Protein 8QZD (pdb70)

Solvent-accessible surface area: 13067 Å² total; per-residue (Å²): 173,31,100,47,14,81,33,98,112,24,68,63,16,88,16,58,12,77,128,97,8,118,2,1,7,1,44,66,38,90,42,73,13,0,1,0,0,2,1,13,1,3,2,4,18,1,0,0,10,0,0,22,26,0,18,160,37,37,14,66,0,2,0,0,0,5,4,1,6,10,65,5,28,32,25,64,91,50,87,51,1,6,0,58,38,4,0,90,3,5,19,39,0,1,78,126,47,64,24,86,82,2,8,0,0,0,0,18,32,0,0,58,1,0,1,26,0,2,15,37,38,60,116,39,3,61,0,0,0,0,0,2,4,4,21,106,36,20,77,74,140,12,52,19,59,90,51,22,150,80,39,96,38,30,30,22,18,63,21,6,64,113,67,38,70,0,14,57,36,0,72,151,70,20,31,32,1,0,34,2,24,0,22,2,25,107,37,73,45,35,55,42,106,43,4,59,104,41,51,3,12,6,77,133,12,63,122,160,13,75,73,3,148,21,8,65,68,131,17,0,65,33,0,9,94,19,8,129,118,50,11,0,119,2,0,0,1,3,12,21,5,42,106,125,11,55,113,15,10,34,146,5,72,56,126,107,6,140,36,30,1,5,0,0,10,0,68,80,2,120,23,22,52,36,62,51,3,113,120,2,69,84,79,2,61,140,14,83,101,12,84,5,103,77,0,2,38,26,0,2,8,19,37,7,60,67,0,9,116,35,0,42,160,8,2,87,67,44,3,179

Sequence (320 aa):
LPTSCNPSDMSHGYVTVKPRVRRLHFVELGSGPAVCCLCHGFPESWYSWRYQIPALLAQQAGYRVLAMDMKGYGESSAPPEIEEYCMMEVLCKEMVTFLDKKLGLSSQQAVFIGHDWGGMMLVWYYMALFYPERVRAVASLNTPFIIPANPNMSPLESIKANPVFDYQLYFQEPGVAEAELEQNLSSRTFKSLFRASSDESSVLSMHKVCEAGGLFVNSSPEEPSLSRMVTEEEIQFYVQQFKKSGFRGPLNWYRNMMERNWKWACKSLGRKILIPALMVTAEKDFVLVPQMSQHMEDWIPHLKRGHIEDCGHWTQMDKPTEVNQILIKWLDSDAR

Radius of gyration: 18.21 Å; Cα contacts (8 Å, |Δi|>4): 676; chains: 1; bounding box: 44×43×49 Å

B-factor: mean 20.6, std 9.17, range [10.58, 75.22]

Foldseek 3Di:
DAQFDDVVPWAKDWDALDVQWIKIWTKAAAAAEEEEAEAPPDALRLQRRQRVLVRVLHYIYTRIPQECWFPTGNDQDLVCQALVNRLSSVVSVCVVVVHQAHAYEYEHLSLVSQVVCLLPPVRRHLEYEYELAADDFQDPVDALVRVLVVDLLSQVLVVLADQPQQQCVCLVDVLCNCQQPPAQLVQHQFGSRCAVVQRHTPSRGDPDHDHHPLDDPVRSVVRVVTCVPRTCSRSSSNSHCRRVNSVVSNVSPPAARARAYEYEHECAAPRSHPVVNVPNCVRHVNYHYHYDYSGYRSRCSRPVVRVNVVVSVCCVPRSD

GO terms:
  GO:0001558 regulation of cell growth (P, TAS)
  GO:0016791 phosphatase activity (F, IDA)
  GO:0052642 lysophosphatidic acid phosphatase activity (F, IDA)
  GO:0000287 magnesium ion binding (F, IDA)
  GO:0042577 lipid phosphatase activity (F, IDA)
  GO:0004301 epoxide hydrolase activity (F, IDA)
  GO:0016311 dephosphorylation (P, IDA)
  GO:0046839 phospholipid dephosphorylation (P, IDA)
  GO:0097176 epoxide metabolic process (P, IDA)
  GO:0033885 10-hydroxy-9-(phosphonooxy)octadecanoate phosphatase activity (F, EXP)
  GO:0004301 epoxide hydrolase activity (F, EXP)
  GO:0005782 peroxisomal matrix (C, TAS)
  GO:0005829 cytosol (C, TAS)
  GO:0005829 cytosol (C, IDA)
  GO:0015643 toxic substance binding (F, IDA)
  GO:0005777 peroxisome (C, IDA)
  GO:0042632 cholesterol homeostasis (P, IDA)
  GO:0010628 positive regulation of gene expression (P, IDA)
  GO:0042803 protein homodimerization activity (F, IDA)
  GO:0046272 stilbene catabolic process (P, IDA)

Structure (mmCIF, N/CA/C/O backbone):
data_8QZD
#
_entry.id   8QZD
#
_cell.length_a   45.924
_cell.length_b   80.312
_cell.length_c   89.084
_cell.angle_alpha   90.00
_cell.angle_beta   90.00
_cell.angle_gamma   90.00
#
_symmetry.space_group_name_H-M   'P 2 21 21'
#
loop_
_entity.id
_entity.type
_entity.pdbx_description
1 polymer 'Bifunctional epoxide hydrolase 2'
2 non-polymer 1,2-ETHANEDIOL
3 non-polymer 2-[5-bromanyl-3-[2,2,2-tris(fluoranyl)ethanoyl]indol-1-yl]-N-cycloheptyl-ethanamide
4 non-polymer 'BROMIDE ION'
5 water water
#
loop_
_atom_site.group_PDB
_atom_site.id
_atom_site.type_symbol
_atom_site.label_atom_id
_atom_site.label_alt_id
_atom_site.label_comp_id
_atom_site.label_asym_id
_atom_site.label_entity_id
_atom_site.label_seq_id
_atom_site.pdbx_PDB_ins_code
_atom_site.Cartn_x
_atom_site.Cartn_y
_atom_site.Cartn_z
_atom_site.occupancy
_atom_site.B_iso_or_equiv
_atom_site.auth_seq_id
_atom_site.auth_comp_id
_atom_site.auth_asym_id
_atom_site.auth_atom_id
_atom_site.pdbx_PDB_model_num
ATOM 1 N N . LEU A 1 31 ? -21.532 27.287 -2.201 1.00 33.91 228 LEU A N 1
ATOM 2 C CA . LEU A 1 31 ? -20.994 26.033 -2.792 1.00 32.93 228 LEU A CA 1
ATOM 3 C C . LEU A 1 31 ? -21.539 24.844 -2.004 1.00 27.47 228 LEU A C 1
ATOM 4 O O . LEU A 1 31 ? -21.586 24.883 -0.766 1.00 29.43 228 LEU A O 1
ATOM 9 N N . PRO A 1 32 ? -21.939 23.738 -2.670 1.00 24.04 229 PRO A N 1
ATOM 10 C CA . PRO A 1 32 ? -22.279 22.517 -1.957 1.00 21.73 229 PRO A CA 1
ATOM 11 C C . PRO A 1 32 ? -21.082 22.057 -1.119 1.00 19.62 229 PRO A C 1
ATOM 12 O O . PRO A 1 32 ? -19.904 22.345 -1.370 1.00 20.82 229 PRO A O 1
ATOM 16 N N . THR A 1 33 ? -21.415 21.213 -0.147 1.00 19.36 230 THR A N 1
ATOM 17 C CA . THR A 1 33 ? -20.428 20.499 0.641 1.00 18.81 230 THR A CA 1
ATOM 18 C C . THR A 1 33 ? -19.494 19.733 -0.298 1.00 17.96 230 THR A C 1
ATOM 19 O O . THR A 1 33 ? -19.983 19.135 -1.256 1.00 18.15 230 THR A O 1
ATOM 23 N N . SER A 1 34 ? -18.210 19.778 -0.010 1.00 17.21 231 SER A N 1
ATOM 24 C CA . SER A 1 34 ? -17.203 19.090 -0.795 1.00 17.14 231 SER A CA 1
ATOM 25 C C . SER A 1 34 ? -16.727 17.851 -0.014 1.00 16.59 231 SER A C 1
ATOM 26 O O . SER A 1 34 ? -17.375 17.393 0.935 1.00 18.21 231 SER A O 1
ATOM 29 N N . CYS A 1 35 ? -15.634 17.245 -0.472 1.00 16.82 232 CYS A N 1
ATOM 30 C CA . CYS A 1 35 ? -15.062 16.032 0.107 1.00 16.28 232 CYS A CA 1
ATOM 31 C C . CYS A 1 35 ? -13.619 16.280 0.532 1.00 15.87 232 CYS A C 1
ATOM 32 O O . CYS A 1 35 ? -12.846 16.873 -0.218 1.00 18.57 232 CYS A O 1
ATOM 35 N N . ASN A 1 36 ? -13.206 15.779 1.684 1.00 16.21 233 ASN A N 1
ATOM 36 C CA . ASN A 1 36 ? -11.825 15.748 2.107 1.00 17.02 233 ASN A CA 1
ATOM 37 C C . ASN A 1 36 ? -11.339 14.313 1.879 1.00 16.02 233 ASN A C 1
ATOM 38 O O . ASN A 1 36 ? -11.925 13.419 2.465 1.00 16.45 233 ASN A O 1
ATOM 43 N N . PRO A 1 37 ? -10.362 14.064 1.005 1.00 16.49 234 PRO A N 1
ATOM 44 C CA . PRO A 1 37 ? -9.945 12.703 0.682 1.00 15.86 234 PRO A CA 1
ATOM 45 C C . PRO A 1 37 ? -9.725 11.801 1.874 1.00 17.79 234 PRO A C 1
ATOM 46 O O . PRO A 1 37 ? -10.112 10.612 1.860 1.00 17.23 234 PRO A O 1
ATOM 50 N N . SER A 1 38 ? -9.079 12.326 2.917 1.00 18.61 235 SER A N 1
ATOM 51 C CA . SER A 1 38 ? -8.757 11.475 4.050 1.00 20.54 235 SER A CA 1
ATOM 52 C C . SER A 1 38 ? -9.965 11.179 4.918 1.00 19.48 235 SER A C 1
ATOM 53 O O . SER A 1 38 ? -9.857 10.290 5.795 1.00 23.22 235 SER A O 1
ATOM 56 N N . ASP A 1 39 ? -11.123 11.780 4.681 1.00 18.31 236 ASP A N 1
ATOM 57 C CA . ASP A 1 39 ? -12.331 11.517 5.418 1.00 19.10 236 ASP A CA 1
ATOM 58 C C . ASP A 1 39 ? -13.248 10.580 4.627 1.00 17.99 236 ASP A C 1
ATOM 59 O O . ASP A 1 39 ? -14.402 10.400 5.007 1.00 19.26 236 ASP A O 1
ATOM 64 N N . MET A 1 40 ? -12.762 10.052 3.501 1.00 15.79 237 MET A N 1
ATOM 65 C CA . MET A 1 40 ? -13.587 9.155 2.696 1.00 15.55 237 MET A CA 1
ATOM 66 C C . MET A 1 40 ? -13.282 7.684 2.989 1.00 14.06 237 MET A C 1
ATOM 67 O O . MET A 1 40 ? -12.152 7.344 3.353 1.00 14.44 237 MET A O 1
ATOM 72 N N . SER A 1 41 ? -14.237 6.814 2.647 1.00 13.44 238 SER A N 1
ATOM 73 C CA . SER A 1 41 ? -13.969 5.378 2.556 1.00 12.76 238 SER A CA 1
ATOM 74 C C . SER A 1 41 ? -13.373 5.101 1.192 1.00 13.85 238 SER A C 1
ATOM 75 O O . SER A 1 41 ? -14.021 5.471 0.192 1.00 14.59 238 SER A O 1
ATOM 78 N N . HIS A 1 42 ? -12.238 4.424 1.145 1.00 12.46 239 HIS A N 1
ATOM 79 C CA . HIS A 1 42 ? -11.520 4.113 -0.073 1.00 12.91 239 HIS A CA 1
ATOM 80 C C . HIS A 1 42 ? -11.606 2.636 -0.335 1.00 12.80 239 HIS A C 1
ATOM 81 O O .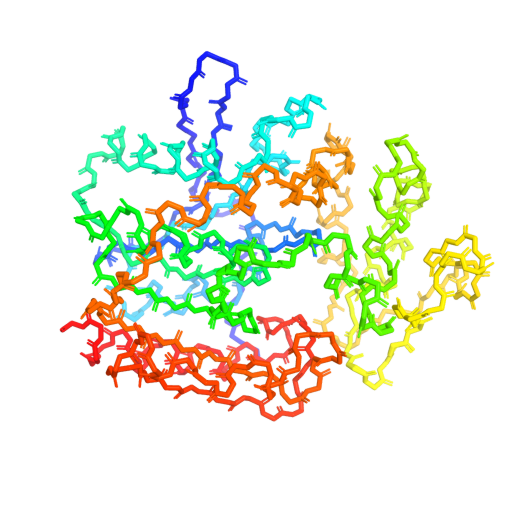 HIS A 1 42 ? -11.220 1.864 0.516 1.00 14.34 239 HIS A O 1
ATOM 88 N N . GLY A 1 43 ? -12.130 2.294 -1.507 1.00 12.29 240 GLY A N 1
ATOM 89 C CA . GLY A 1 43 ? -12.324 0.909 -1.895 1.00 11.67 240 GLY A CA 1
ATOM 90 C C . GLY A 1 43 ? -11.421 0.530 -3.059 1.00 11.88 240 GLY A C 1
ATOM 91 O O . GLY A 1 43 ? -11.027 1.355 -3.872 1.00 12.62 240 GLY A O 1
ATOM 92 N N . TYR A 1 44 ? -11.127 -0.775 -3.112 1.00 12.59 241 TYR A N 1
ATOM 93 C CA . TYR A 1 44 ? -10.217 -1.314 -4.107 1.00 12.29 241 TYR A CA 1
ATOM 94 C C . TYR A 1 44 ? -10.749 -2.668 -4.544 1.00 13.86 241 TYR A C 1
ATOM 95 O O . TYR A 1 44 ? -10.944 -3.541 -3.722 1.00 14.76 241 TYR A O 1
ATOM 104 N N . VAL A 1 45 ? -10.948 -2.845 -5.844 1.00 12.85 242 VAL A N 1
ATOM 105 C CA . VAL A 1 45 ? -11.380 -4.106 -6.424 1.00 12.52 242 VAL A CA 1
ATOM 106 C C . VAL A 1 45 ? -10.399 -4.501 -7.517 1.00 13.24 242 VAL A C 1
ATOM 107 O O . VAL A 1 45 ? -10.146 -3.726 -8.434 1.00 13.19 242 VAL A O 1
ATOM 111 N N . THR A 1 46 ? -9.865 -5.736 -7.418 1.00 13.93 243 THR A N 1
ATOM 112 C CA . THR A 1 46 ? -9.014 -6.260 -8.482 1.00 14.87 243 THR A CA 1
ATOM 113 C C . THR A 1 46 ? -9.874 -6.879 -9.553 1.00 16.73 243 THR A C 1
ATOM 114 O O . THR A 1 46 ? -10.554 -7.876 -9.255 1.00 20.18 243 THR A O 1
ATOM 118 N N . VAL A 1 47 ? -9.903 -6.317 -10.732 1.00 16.05 244 VAL A N 1
ATOM 119 C CA . VAL A 1 47 ? -10.769 -6.807 -11.804 1.00 18.26 244 VAL A CA 1
ATOM 120 C C . VAL A 1 47 ? -10.033 -7.838 -12.657 1.00 23.99 244 VAL A C 1
ATOM 121 O O . VAL A 1 47 ? -10.712 -8.575 -13.376 1.00 28.01 244 VAL A O 1
ATOM 125 N N . LYS A 1 48 ? -8.707 -7.814 -12.624 1.00 21.92 245 LYS A N 1
ATOM 126 C CA . LYS A 1 48 ? -7.867 -8.799 -13.295 1.00 26.30 245 LYS A CA 1
ATOM 127 C C . LYS A 1 48 ? -6.554 -8.806 -12.550 1.00 25.03 245 LYS A C 1
ATOM 128 O O . LYS A 1 48 ? -6.239 -7.851 -11.885 1.00 19.80 245 LYS A O 1
ATOM 134 N N . PRO A 1 49 ? -5.659 -9.796 -12.701 1.00 25.46 246 PRO A N 1
ATOM 135 C CA . PRO A 1 49 ? -4.361 -9.694 -12.027 1.00 25.46 246 PRO A CA 1
ATOM 136 C C . PRO A 1 49 ? -3.709 -8.393 -12.509 1.00 26.28 246 PRO A C 1
ATOM 137 O O . PRO A 1 49 ? -3.816 -8.042 -13.672 1.00 29.03 246 PRO A O 1
ATOM 141 N N . ARG A 1 50 ? -3.136 -7.612 -11.610 1.00 31.61 247 ARG A N 1
ATOM 142 C CA . ARG A 1 50 ? -2.489 -6.351 -11.997 1.00 30.39 247 ARG A CA 1
ATOM 143 C C . ARG A 1 50 ? -3.419 -5.234 -12.533 1.00 26.35 247 ARG A C 1
ATOM 144 O O . ARG A 1 50 ? -2.936 -4.196 -12.970 1.00 25.72 247 ARG A O 1
ATOM 146 N N . VAL A 1 51 ? -4.758 -5.365 -12.466 1.00 20.25 248 VAL A N 1
ATOM 147 C CA . VAL A 1 51 ? -5.637 -4.226 -12.704 1.00 19.03 248 VAL A CA 1
ATOM 148 C C . VAL A 1 51 ? -6.571 -4.131 -11.497 1.00 15.01 248 VAL A C 1
ATOM 149 O O . VAL A 1 51 ? -7.460 -4.941 -11.306 1.00 17.10 248 VAL A O 1
ATOM 153 N N A ARG A 1 52 ? -6.378 -3.070 -10.697 0.50 14.04 249 ARG A N 1
ATOM 154 N N B ARG A 1 52 ? -6.329 -3.124 -10.671 0.50 14.52 249 ARG A N 1
ATOM 155 C CA A ARG A 1 52 ? -7.152 -2.813 -9.485 0.50 14.38 249 ARG A CA 1
ATOM 156 C CA B ARG A 1 52 ? -7.302 -2.822 -9.650 0.50 15.03 249 ARG A CA 1
ATOM 157 C C A ARG A 1 52 ? -7.769 -1.414 -9.586 0.50 14.22 249 ARG A C 1
ATOM 158 C C B ARG A 1 52 ? -7.903 -1.457 -9.962 0.50 14.29 249 ARG A C 1
ATOM 159 O O A ARG A 1 52 ? -7.012 -0.456 -9.761 0.50 13.62 249 ARG A O 1
ATOM 160 O O B ARG A 1 52 ? -7.338 -0.590 -10.628 0.50 13.26 249 ARG A O 1
ATOM 175 N N . LEU A 1 53 ? -9.115 -1.329 -9.480 1.00 13.07 250 LEU A N 1
ATOM 176 C CA . LEU A 1 53 ? -9.835 -0.071 -9.523 1.00 12.80 250 LEU A CA 1
ATOM 177 C C . LEU A 1 53 ? -10.110 0.426 -8.115 1.00 13.55 250 LEU A C 1
ATOM 178 O O . LEU A 1 53 ? -10.576 -0.307 -7.245 1.00 13.66 250 LEU A O 1
ATOM 183 N N . HIS A 1 54 ? -9.773 1.687 -7.900 1.00 12.38 251 HIS A N 1
ATOM 184 C CA . HIS A 1 54 ? -10.020 2.434 -6.672 1.00 13.42 251 HIS A CA 1
ATOM 185 C C . HIS A 1 54 ? -11.253 3.315 -6.833 1.00 12.48 251 HIS A C 1
ATOM 186 O O . HIS A 1 54 ? -11.538 3.825 -7.928 1.00 13.02 251 HIS A O 1
ATOM 193 N N . PHE A 1 55 ? -11.991 3.460 -5.749 1.00 11.76 252 PHE A N 1
ATOM 194 C CA . PHE A 1 55 ? -13.153 4.340 -5.690 1.00 12.24 252 PHE A CA 1
ATOM 195 C C . PHE A 1 55 ? -13.326 4.853 -4.276 1.00 12.33 252 PHE A C 1
ATOM 196 O O . PHE A 1 55 ? -12.716 4.303 -3.350 1.00 12.79 252 PHE A O 1
ATOM 204 N N . VAL A 1 56 ? -14.065 5.953 -4.116 1.00 12.20 253 VAL A N 1
ATOM 205 C CA . VAL A 1 56 ? -14.564 6.311 -2.827 1.00 13.08 253 VAL A CA 1
ATOM 206 C C . VAL A 1 56 ? -16.029 6.030 -2.761 1.00 11.70 253 VAL A C 1
ATOM 207 O O . VAL A 1 56 ? -16.738 6.036 -3.768 1.00 13.05 253 VAL A O 1
ATOM 211 N N . GLU A 1 57 ? -16.522 5.774 -1.546 1.00 12.19 254 GLU A N 1
ATOM 212 C CA . GLU A 1 57 ? -17.873 5.319 -1.317 1.00 12.27 254 GLU A CA 1
ATOM 213 C C . GLU A 1 57 ? -18.523 6.111 -0.182 1.00 12.76 254 GLU A C 1
ATOM 214 O O . GLU A 1 57 ? -17.957 6.134 0.919 1.00 13.42 254 GLU A O 1
ATOM 220 N N . LEU A 1 58 ? -19.676 6.683 -0.430 1.00 12.09 255 LEU A N 1
ATOM 221 C CA . LEU A 1 58 ? -20.396 7.416 0.609 1.00 11.40 255 LEU A CA 1
ATOM 222 C C . LEU A 1 58 ? -21.873 7.235 0.443 1.00 11.58 255 LEU A C 1
ATOM 223 O O . LEU A 1 58 ? -22.432 7.314 -0.642 1.00 12.56 255 LEU A O 1
ATOM 228 N N . GLY A 1 59 ? -22.588 6.998 1.548 1.00 12.11 256 GLY A N 1
ATOM 229 C CA . GLY A 1 59 ? -24.018 6.952 1.551 1.00 12.66 256 GLY A CA 1
ATOM 230 C C . GLY A 1 59 ? -24.567 5.536 1.557 1.00 14.17 256 GLY A C 1
ATOM 231 O O . GLY A 1 59 ? -23.879 4.543 1.345 1.00 13.60 256 GLY A O 1
ATOM 232 N N . SER A 1 60 ? -25.869 5.464 1.826 1.00 14.75 257 SER A N 1
ATOM 233 C CA . SER A 1 60 ? -26.687 4.257 1.689 1.00 13.95 257 SER A CA 1
ATOM 234 C C . SER A 1 60 ? -27.820 4.477 0.706 1.00 14.42 257 SER A C 1
ATOM 235 O O . SER A 1 60 ? -28.239 5.608 0.495 1.00 15.88 257 SER A O 1
ATOM 238 N N . GLY A 1 61 ? -28.328 3.410 0.114 1.00 15.08 258 GLY A N 1
ATOM 239 C CA . GLY A 1 61 ? -29.378 3.522 -0.870 1.00 15.12 258 GLY A CA 1
ATOM 240 C C . GLY A 1 61 ? -28.972 2.855 -2.177 1.00 14.81 258 GLY A C 1
ATOM 241 O O . GLY A 1 61 ? -28.001 2.119 -2.224 1.00 17.06 258 GLY A O 1
ATOM 242 N N . PRO A 1 62 ? -29.768 3.079 -3.213 1.00 16.71 259 PRO A N 1
ATOM 243 C CA . PRO A 1 62 ? -29.449 2.523 -4.520 1.00 16.50 259 PRO A CA 1
ATOM 244 C C . PRO A 1 62 ? -28.048 2.959 -4.934 1.00 15.45 259 PRO A C 1
ATOM 245 O O . PRO A 1 62 ? -27.644 4.120 -4.724 1.00 14.29 259 PRO A O 1
ATOM 249 N N . ALA A 1 63 ? -27.312 2.062 -5.567 1.00 14.42 260 ALA A N 1
ATOM 250 C CA . ALA A 1 63 ? -25.942 2.318 -5.989 1.00 13.39 260 ALA A CA 1
ATOM 251 C C . ALA A 1 63 ? -25.891 3.226 -7.204 1.00 12.48 260 ALA A C 1
ATOM 252 O O . ALA A 1 63 ? -26.607 3.028 -8.185 1.00 12.91 260 ALA A O 1
ATOM 254 N N . VAL A 1 64 ? -25.054 4.246 -7.122 1.00 12.29 261 VAL A N 1
ATOM 255 C CA . VAL A 1 64 ? -24.808 5.214 -8.179 1.00 12.78 261 VAL A CA 1
ATOM 256 C C . VAL A 1 64 ? -23.298 5.285 -8.391 1.00 13.47 261 VAL A C 1
ATOM 257 O O . VAL A 1 64 ? -22.545 5.622 -7.469 1.00 14.12 261 VAL A O 1
ATOM 261 N N A CYS A 1 65 ? -22.824 4.968 -9.584 0.75 11.95 262 CYS A N 1
ATOM 262 N N B CYS A 1 65 ? -22.865 4.903 -9.595 0.25 14.26 262 CYS A N 1
ATOM 263 C CA A CYS A 1 65 ? -21.414 4.912 -9.941 0.75 11.19 262 CYS A CA 1
ATOM 264 C CA B CYS A 1 65 ? -21.472 4.924 -10.010 0.25 14.67 262 CYS A CA 1
ATOM 265 C C A CYS A 1 65 ? -21.058 6.099 -10.829 0.75 12.12 262 CYS A C 1
ATOM 266 C C B CYS A 1 65 ? -21.179 6.209 -10.774 0.25 13.54 262 CYS A C 1
ATOM 267 O O A CYS A 1 65 ? -21.638 6.232 -11.924 0.75 13.07 262 CYS A O 1
ATOM 268 O O B CYS A 1 65 ? -21.872 6.518 -11.741 0.25 12.99 262 CYS A O 1
ATOM 273 N N . LEU A 1 66 ? -20.159 6.945 -10.336 1.00 12.43 263 LEU A N 1
ATOM 274 C CA . LEU A 1 66 ? -19.760 8.178 -11.014 1.00 12.11 263 LEU A CA 1
ATOM 275 C C . LEU A 1 66 ? -18.438 7.940 -11.736 1.00 11.56 263 LEU A C 1
ATOM 276 O O . LEU A 1 66 ? -17.478 7.472 -11.101 1.00 12.27 263 LEU A O 1
ATOM 281 N N . CYS A 1 67 ? -18.389 8.330 -13.002 1.00 11.05 264 CYS A N 1
ATOM 282 C CA . CYS A 1 67 ? -17.255 8.039 -13.873 1.00 11.42 264 CYS A CA 1
ATOM 283 C C . CYS A 1 67 ? -16.733 9.330 -14.516 1.00 11.19 264 CYS A C 1
ATOM 284 O O . CYS A 1 67 ? -17.410 9.911 -15.366 1.00 12.00 264 CYS A O 1
ATOM 287 N N . HIS A 1 68 ? -15.550 9.764 -14.089 1.00 12.02 265 HIS A N 1
ATOM 288 C CA . HIS A 1 68 ? -14.957 11.032 -14.506 1.00 10.98 265 HIS A CA 1
ATOM 289 C C . HIS A 1 68 ? -14.380 10.956 -15.913 1.00 11.97 265 HIS A C 1
ATOM 290 O O . HIS A 1 68 ? -14.248 9.898 -16.478 1.00 12.99 265 HIS A O 1
ATOM 297 N N . GLY A 1 69 ? -13.952 12.134 -16.348 1.00 13.10 266 GLY A N 1
ATOM 298 C CA . GLY A 1 69 ? -13.360 12.318 -17.663 1.00 14.22 266 GLY A CA 1
ATOM 299 C C . GLY A 1 69 ? -11.844 12.509 -17.657 1.00 12.50 266 GLY A C 1
ATOM 300 O O . GLY A 1 69 ? -11.139 12.257 -16.668 1.00 12.18 266 GLY A O 1
ATOM 301 N N . PHE A 1 70 ? -11.344 13.058 -18.774 1.00 12.25 267 PHE A N 1
ATOM 302 C CA . PHE A 1 70 ? -9.935 13.288 -18.951 1.00 12.66 267 PHE A CA 1
ATOM 303 C C . PHE A 1 70 ? -9.618 14.758 -18.696 1.00 11.60 267 PHE A C 1
ATOM 304 O O . PHE A 1 70 ? -10.292 15.616 -19.267 1.00 13.41 267 PHE A O 1
ATOM 312 N N . PRO A 1 71 ? -8.555 15.132 -17.963 1.00 12.99 268 PRO A N 1
ATOM 313 C CA . PRO A 1 71 ? -7.704 14.277 -17.140 1.00 12.51 268 PRO A CA 1
ATOM 314 C C . PRO A 1 71 ? -8.085 14.554 -15.697 1.00 13.50 268 PRO A C 1
ATOM 315 O O . PRO A 1 71 ? -7.585 15.503 -15.085 1.00 14.11 268 PRO A O 1
ATOM 319 N N . GLU A 1 72 ? -8.946 13.700 -15.139 1.00 12.84 269 GLU A N 1
ATOM 320 C CA . GLU A 1 72 ? -9.635 14.048 -13.897 1.00 12.69 269 GLU A CA 1
ATOM 321 C C . GLU A 1 72 ? -9.379 12.996 -12.835 1.00 12.74 269 GLU A C 1
ATOM 322 O O . GLU A 1 72 ? -8.280 12.474 -12.761 1.00 13.34 269 GLU A O 1
ATOM 328 N N . SER A 1 73 ? -10.359 12.773 -11.952 1.00 12.32 270 SER A N 1
ATOM 329 C CA . SER A 1 73 ? -10.183 12.074 -10.680 1.00 12.23 270 SER A CA 1
ATOM 330 C C . SER A 1 73 ? -11.568 11.795 -10.141 1.00 12.18 270 SER A C 1
ATOM 331 O O . SER A 1 73 ? -12.525 12.524 -10.460 1.00 12.16 270 SER A O 1
ATOM 334 N N . TRP A 1 74 ? -11.680 10.833 -9.218 1.00 11.37 271 TRP A N 1
ATOM 335 C CA . TRP A 1 74 ? -12.890 10.755 -8.404 1.00 12.30 271 TRP A CA 1
ATOM 336 C C . TRP A 1 74 ? -13.255 12.124 -7.846 1.00 11.51 271 TRP A C 1
ATOM 337 O O . TRP A 1 74 ? -14.422 12.449 -7.652 1.00 12.10 271 TRP A O 1
ATOM 348 N N . TYR A 1 75 ? -12.209 12.874 -7.513 1.00 11.91 272 TYR A N 1
ATOM 349 C CA . TYR A 1 75 ? -12.367 14.142 -6.821 1.00 11.79 272 TYR A CA 1
ATOM 350 C C . TYR A 1 75 ? -13.064 15.188 -7.662 1.00 12.52 272 TYR A C 1
ATOM 351 O O . TYR A 1 75 ? -13.550 16.183 -7.142 1.00 12.21 272 TYR A O 1
ATOM 360 N N . SER A 1 76 ? -13.145 14.977 -8.980 1.00 12.25 273 SER A N 1
ATOM 361 C CA . SER A 1 76 ? -13.945 15.865 -9.793 1.00 12.16 273 SER A CA 1
ATOM 362 C C . SER A 1 76 ? -15.425 15.853 -9.402 1.00 13.22 273 SER A C 1
ATOM 363 O O . SER A 1 76 ? -16.151 16.781 -9.795 1.00 12.84 273 SER A O 1
ATOM 366 N N . TRP A 1 77 ? -15.890 14.787 -8.723 1.00 11.15 274 TRP A N 1
ATOM 367 C CA . TRP A 1 77 ? -17.245 14.659 -8.232 1.00 11.68 274 TRP A CA 1
ATOM 368 C C . TRP A 1 77 ? -17.390 15.133 -6.814 1.00 11.25 274 TRP A C 1
ATOM 369 O O . TRP A 1 77 ? -18.435 14.889 -6.222 1.00 12.18 274 TRP A O 1
ATOM 380 N N . ARG A 1 78 ? -16.419 15.848 -6.276 1.00 12.04 275 ARG A N 1
ATOM 381 C CA . ARG A 1 78 ? -16.420 16.262 -4.867 1.00 12.39 275 ARG A CA 1
ATOM 382 C C . ARG A 1 78 ? -17.670 16.994 -4.432 1.00 12.72 275 ARG A C 1
ATOM 383 O O . ARG A 1 78 ? -18.062 16.851 -3.244 1.00 13.11 275 ARG A O 1
ATOM 391 N N . TYR A 1 79 ? -18.300 17.785 -5.312 1.00 12.61 276 TYR A N 1
ATOM 392 C CA . TYR A 1 79 ? -19.528 18.484 -4.941 1.00 12.70 276 TYR A CA 1
ATOM 393 C C . TYR A 1 79 ? -20.778 17.655 -5.121 1.00 13.54 276 TYR A C 1
ATOM 394 O O . TYR A 1 79 ? -21.853 18.000 -4.602 1.00 14.50 276 TYR A O 1
ATOM 403 N N . GLN A 1 80 ? -20.706 16.539 -5.860 1.00 13.18 277 GLN A N 1
ATOM 404 C CA . GLN A 1 80 ? -21.865 15.700 -6.050 1.00 12.82 277 GLN A CA 1
ATOM 405 C C . GLN A 1 80 ? -21.922 14.556 -5.045 1.00 12.12 277 GLN A C 1
ATOM 406 O O . GLN A 1 80 ? -23.029 14.151 -4.675 1.00 13.72 277 GLN A O 1
ATOM 412 N N . ILE A 1 81 ? -20.796 14.109 -4.517 1.00 12.81 278 ILE A N 1
ATOM 413 C CA . ILE A 1 81 ? -20.772 12.922 -3.683 1.00 12.92 278 ILE A CA 1
ATOM 414 C C . ILE A 1 81 ? -21.609 13.175 -2.429 1.00 13.35 278 ILE A C 1
ATOM 415 O O . ILE A 1 81 ? -22.492 12.364 -2.096 1.00 13.37 278 ILE A O 1
ATOM 420 N N . PRO A 1 82 ? -21.367 14.273 -1.664 1.00 13.51 279 PRO A N 1
ATOM 421 C CA . PRO A 1 82 ? -22.172 14.465 -0.446 1.00 13.70 279 PRO A CA 1
ATOM 422 C C . PRO A 1 82 ? -23.626 14.663 -0.745 1.00 13.11 279 PRO A C 1
ATOM 423 O O . PRO A 1 82 ? -24.497 14.201 -0.042 1.00 14.60 279 PRO A O 1
ATOM 427 N N . ALA A 1 83 ? -23.930 15.443 -1.788 1.00 13.69 280 ALA A N 1
ATOM 428 C CA . ALA A 1 83 ? -25.290 15.767 -2.143 1.00 13.96 280 ALA A CA 1
ATOM 429 C C . ALA A 1 83 ? -26.079 14.517 -2.508 1.00 13.79 280 ALA A C 1
ATOM 430 O O . ALA A 1 83 ? -27.225 14.361 -2.117 1.00 14.58 280 ALA A O 1
ATOM 432 N N A LEU A 1 84 ? -25.498 13.640 -3.319 0.50 13.50 281 LEU A N 1
ATOM 433 N N B LEU A 1 84 ? -25.495 13.655 -3.341 0.50 14.17 281 LEU A N 1
ATOM 434 C CA A LEU A 1 84 ? -26.179 12.410 -3.689 0.50 13.25 281 LEU A CA 1
ATOM 435 C CA B LEU A 1 84 ? -26.176 12.435 -3.748 0.50 14.36 281 LEU A CA 1
ATOM 436 C C A LEU A 1 84 ? -26.354 11.488 -2.493 0.50 12.70 281 LEU A C 1
ATOM 437 C C B LEU A 1 84 ? -26.326 11.468 -2.566 0.50 13.11 281 LEU A C 1
ATOM 438 O O A LEU A 1 84 ? -27.422 10.898 -2.338 0.50 13.35 281 LEU A O 1
ATOM 439 O O B LEU A 1 84 ? -27.402 10.862 -2.466 0.50 13.81 281 LEU A O 1
ATOM 448 N N . ALA A 1 85 ? -25.331 11.391 -1.661 1.00 12.98 282 ALA A N 1
ATOM 449 C CA . ALA A 1 85 ? -25.465 10.578 -0.453 1.00 13.37 282 ALA A CA 1
ATOM 450 C C . ALA A 1 85 ? -26.615 11.108 0.399 1.00 14.38 282 ALA A C 1
ATOM 451 O O . ALA A 1 85 ? -27.465 10.364 0.881 1.00 15.30 282 ALA A O 1
ATOM 453 N N A GLN A 1 86 ? -26.646 12.435 0.574 0.50 14.33 283 GLN A N 1
ATOM 454 N N B GLN A 1 86 ? -26.681 12.434 0.558 0.50 14.16 283 GLN A N 1
ATOM 455 C CA A GLN A 1 86 ? -27.691 13.029 1.404 0.50 15.54 283 GLN A CA 1
ATOM 456 C CA B GLN A 1 86 ? -27.716 12.996 1.426 0.50 14.98 283 GLN A CA 1
ATOM 457 C C A GLN A 1 86 ? -29.068 12.753 0.829 0.50 15.47 283 GLN A C 1
ATOM 458 C C B GLN A 1 86 ? -29.096 12.830 0.815 0.50 15.23 283 GLN A C 1
ATOM 459 O O A GLN A 1 86 ? -30.039 12.602 1.595 0.50 17.09 283 GLN A O 1
ATOM 460 O O B GLN A 1 86 ? -30.111 12.825 1.525 0.50 15.80 283 GLN A O 1
ATOM 471 N N . ALA A 1 87 ? -29.190 12.730 -0.495 1.00 14.05 284 ALA A N 1
ATOM 472 C CA . ALA A 1 87 ? -30.454 12.527 -1.174 1.00 15.09 284 ALA A CA 1
ATOM 473 C C . ALA A 1 87 ? -30.902 11.073 -1.100 1.00 15.03 284 ALA A C 1
ATOM 474 O O . ALA A 1 87 ? -31.956 10.762 -1.624 1.00 17.03 284 ALA A O 1
ATOM 476 N N . GLY A 1 88 ? -30.091 10.175 -0.535 1.00 15.19 285 GLY A N 1
ATOM 477 C CA . GLY A 1 88 ? -30.492 8.808 -0.299 1.00 15.64 285 GLY A CA 1
ATOM 478 C C . GLY A 1 88 ? -29.878 7.777 -1.257 1.00 14.58 285 GLY A C 1
ATOM 479 O O . GLY A 1 88 ? -30.477 6.755 -1.477 1.00 15.90 285 GLY A O 1
ATOM 480 N N . TYR A 1 89 ? -28.649 8.053 -1.748 1.00 13.82 286 TYR A N 1
ATOM 481 C CA . TYR A 1 89 ? -27.943 7.135 -2.644 1.00 13.49 286 TYR A CA 1
ATOM 482 C C . TYR A 1 89 ? -26.635 6.712 -2.041 1.00 12.66 286 TYR A C 1
ATOM 483 O O . TYR A 1 89 ? -26.006 7.374 -1.267 1.00 13.21 286 TYR A O 1
ATOM 492 N N . ARG A 1 90 ? -26.241 5.480 -2.440 1.00 12.62 287 ARG A N 1
ATOM 493 C CA . ARG A 1 90 ? -24.924 4.946 -2.181 1.00 12.27 287 ARG A CA 1
ATOM 494 C C . ARG A 1 90 ? -24.020 5.291 -3.357 1.00 12.54 287 ARG A C 1
ATOM 495 O O . ARG A 1 90 ? -24.215 4.768 -4.430 1.00 13.32 287 ARG A O 1
ATOM 503 N N . VAL A 1 91 ? -23.123 6.237 -3.148 1.00 12.44 288 VAL A N 1
ATOM 504 C CA . VAL A 1 91 ? -22.316 6.767 -4.220 1.00 13.57 288 VAL A CA 1
ATOM 505 C C . VAL A 1 91 ? -20.976 6.084 -4.279 1.00 12.63 288 VAL A C 1
ATOM 506 O O . VAL A 1 91 ? -20.264 5.999 -3.275 1.00 13.28 288 VAL A O 1
ATOM 510 N N . LEU A 1 92 ? -20.601 5.607 -5.463 1.00 12.40 289 LEU A N 1
ATOM 511 C CA . LEU A 1 92 ? -19.294 5.032 -5.734 1.00 12.15 289 LEU A CA 1
ATOM 512 C C . LEU A 1 92 ? -18.612 5.882 -6.787 1.00 13.86 289 LEU A C 1
ATOM 513 O O . LEU A 1 92 ? -19.038 5.863 -7.947 1.00 14.87 289 LEU A O 1
ATOM 518 N N . ALA A 1 93 ? -17.655 6.689 -6.369 1.00 11.99 290 ALA A N 1
ATOM 519 C CA . ALA A 1 93 ? -16.970 7.575 -7.280 1.00 12.53 290 ALA A CA 1
ATOM 520 C C . ALA A 1 93 ? -15.622 6.994 -7.665 1.00 11.47 290 ALA A C 1
ATOM 521 O O . ALA A 1 93 ? -14.712 6.860 -6.830 1.00 11.73 290 ALA A O 1
ATOM 523 N N . MET A 1 94 ? -15.476 6.620 -8.922 1.00 12.02 291 MET A N 1
ATOM 524 C CA . MET A 1 94 ? -14.309 5.888 -9.369 1.00 11.99 291 MET A CA 1
ATOM 525 C C . MET A 1 94 ? -13.091 6.790 -9.590 1.00 11.65 291 MET A C 1
ATOM 526 O O . MET A 1 94 ? -13.219 7.949 -9.985 1.00 12.83 291 MET A O 1
ATOM 531 N N . ASP A 1 95 ? -11.874 6.245 -9.400 1.00 11.06 292 ASP A N 1
ATOM 532 C CA . ASP A 1 95 ? -10.722 6.595 -10.245 1.00 11.58 292 ASP A CA 1
ATOM 533 C C . ASP A 1 95 ? -10.766 5.688 -11.442 1.00 12.03 292 ASP 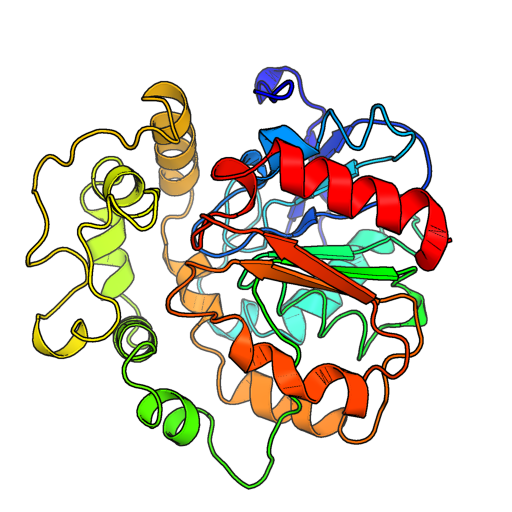A C 1
ATOM 534 O O . ASP A 1 95 ? -10.707 4.480 -11.289 1.00 12.11 292 ASP A O 1
ATOM 539 N N . MET A 1 96 ? -10.987 6.239 -12.614 1.00 12.52 293 MET A N 1
ATOM 540 C CA . MET A 1 96 ? -11.065 5.387 -13.775 1.00 12.27 293 MET A CA 1
ATOM 541 C C . MET A 1 96 ? -9.682 4.791 -14.064 1.00 12.33 293 MET A C 1
ATOM 542 O O . MET A 1 96 ? -8.653 5.251 -13.567 1.00 12.08 293 MET A O 1
ATOM 547 N N . LYS A 1 97 ? -9.662 3.697 -14.817 1.00 13.07 294 LYS A N 1
ATOM 548 C CA . LYS A 1 97 ? -8.408 3.068 -15.153 1.00 12.93 294 LYS A CA 1
ATOM 549 C C . LYS A 1 97 ? -7.468 4.088 -15.767 1.00 13.09 294 LYS A C 1
ATOM 550 O O . LYS A 1 97 ? -7.825 4.839 -16.641 1.00 13.36 294 LYS A O 1
ATOM 556 N N . GLY A 1 98 ? -6.224 4.061 -15.277 1.00 12.72 295 GLY A N 1
ATOM 557 C CA . GLY A 1 98 ? -5.212 5.023 -15.698 1.00 12.96 295 GLY A CA 1
ATOM 558 C C . GLY A 1 98 ? -4.973 6.129 -14.698 1.00 13.07 295 GLY A C 1
ATOM 559 O O . GLY A 1 98 ? -4.025 6.893 -14.882 1.00 14.41 295 GLY A O 1
ATOM 560 N N . TYR A 1 99 ? -5.860 6.281 -13.698 1.00 12.39 296 TYR A N 1
ATOM 561 C CA . TYR A 1 99 ? -5.885 7.470 -12.873 1.00 12.13 296 TYR A CA 1
ATOM 562 C C . TYR A 1 99 ? -5.730 7.165 -11.392 1.00 13.14 296 TYR A C 1
ATOM 563 O O . TYR A 1 99 ? -6.278 6.193 -10.883 1.00 12.58 296 TYR A O 1
ATOM 572 N N . GLY A 1 100 ? -5.096 8.106 -10.702 1.00 13.09 297 GLY A N 1
ATOM 573 C CA . GLY A 1 100 ? -5.127 8.105 -9.262 1.00 13.54 297 GLY A CA 1
ATOM 574 C C . GLY A 1 100 ? -4.586 6.820 -8.656 1.00 14.36 297 GLY A C 1
ATOM 575 O O . GLY A 1 100 ? -3.460 6.425 -8.969 1.00 14.73 297 GLY A O 1
ATOM 576 N N . GLU A 1 101 ? -5.362 6.212 -7.767 1.00 13.23 298 GLU A N 1
ATOM 577 C CA . GLU A 1 101 ? -4.938 4.975 -7.132 1.00 14.24 298 GLU A CA 1
ATOM 578 C C . GLU A 1 101 ? -5.387 3.758 -7.917 1.00 14.59 298 GLU A C 1
ATOM 579 O O . GLU A 1 101 ? -5.137 2.618 -7.491 1.00 16.04 298 GLU A O 1
ATOM 585 N N . SER A 1 102 ? -6.035 3.904 -9.085 1.00 12.72 299 SER A N 1
ATOM 586 C CA . SER A 1 102 ? -6.343 2.781 -9.949 1.00 12.35 299 SER A CA 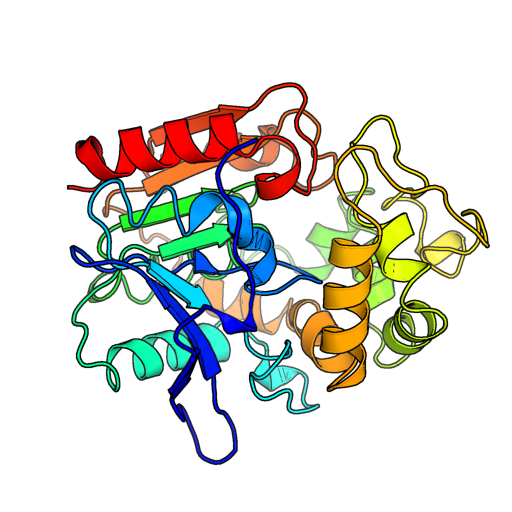1
ATOM 587 C C . SER A 1 102 ? -5.097 2.395 -10.741 1.00 14.07 299 SER A C 1
ATOM 588 O O . SER A 1 102 ? -4.217 3.237 -10.975 1.00 14.91 299 SER A O 1
ATOM 591 N N . SER A 1 103 ? -5.038 1.157 -11.216 1.00 14.12 300 SER A N 1
ATOM 592 C CA . SER A 1 103 ? -3.903 0.720 -12.007 1.00 13.63 300 SER A CA 1
ATOM 593 C C . SER A 1 103 ? -3.842 1.528 -13.295 1.00 13.80 300 SER A C 1
ATOM 594 O O . SER A 1 103 ? -4.878 1.893 -13.897 1.00 14.96 300 SER A O 1
ATOM 597 N N . ALA A 1 104 ? -2.629 1.662 -13.822 1.00 14.32 301 ALA A N 1
ATOM 598 C CA . ALA A 1 104 ? -2.324 2.413 -15.028 1.00 15.22 301 ALA A CA 1
ATOM 599 C C . ALA A 1 104 ? -1.314 1.661 -15.890 1.00 14.74 301 ALA A C 1
ATOM 600 O O . ALA A 1 104 ? -0.139 2.062 -16.012 1.00 15.91 301 ALA A O 1
ATOM 602 N N . PRO A 1 105 ? -1.709 0.536 -16.456 1.00 14.78 302 PRO A N 1
ATOM 603 C CA . PRO A 1 105 ? -0.799 -0.220 -17.332 1.00 15.90 302 PRO A CA 1
ATOM 604 C C . PRO A 1 105 ? -0.477 0.665 -18.538 1.00 16.14 302 PRO A C 1
ATOM 605 O O . PRO A 1 105 ? -1.235 1.549 -18.916 1.00 16.36 302 PRO A O 1
ATOM 609 N N . PRO A 1 106 ? 0.688 0.467 -19.185 1.00 15.99 303 PRO A N 1
ATOM 610 C CA . PRO A 1 106 ? 1.115 1.297 -20.302 1.00 16.33 303 PRO A CA 1
ATOM 611 C C . PRO A 1 106 ? 0.468 0.985 -21.638 1.00 14.07 303 PRO A C 1
ATOM 612 O O . PRO A 1 106 ? 0.459 1.855 -22.497 1.00 15.83 303 PRO A O 1
ATOM 616 N N . GLU A 1 107 ? -0.038 -0.216 -21.827 1.00 14.81 304 GLU A N 1
ATOM 617 C CA . GLU A 1 107 ? -0.479 -0.645 -23.148 1.00 14.72 304 GLU A CA 1
ATOM 618 C C . GLU A 1 107 ? -1.715 0.099 -23.612 1.00 15.93 304 GLU A C 1
ATOM 619 O O . GLU A 1 107 ? -2.673 0.214 -22.847 1.00 15.17 304 GLU A O 1
ATOM 625 N N . ILE A 1 108 ? -1.749 0.572 -24.845 1.00 15.67 305 ILE A N 1
ATOM 626 C CA . ILE A 1 108 ? -2.894 1.298 -25.347 1.00 14.92 305 ILE A CA 1
ATOM 627 C C . ILE A 1 108 ? -4.185 0.496 -25.272 1.00 14.92 305 ILE A C 1
ATOM 628 O O . ILE A 1 108 ? -5.218 1.058 -24.881 1.00 15.02 305 ILE A O 1
ATOM 633 N N . GLU A 1 109 ? -4.129 -0.775 -25.605 1.00 15.69 306 GLU A N 1
ATOM 634 C CA . GLU A 1 109 ? -5.350 -1.544 -25.770 1.00 15.04 306 GLU A CA 1
ATOM 635 C C . GLU A 1 109 ? -6.007 -1.868 -24.425 1.00 15.74 306 GLU A C 1
ATOM 636 O O . GLU A 1 109 ? -7.147 -2.309 -24.394 1.00 16.55 306 GLU A O 1
ATOM 642 N N . GLU A 1 110 ? -5.303 -1.629 -23.325 1.00 14.27 307 GLU A N 1
ATOM 643 C CA . GLU A 1 110 ? -5.931 -1.718 -22.012 1.00 13.91 307 GLU A CA 1
ATOM 644 C C . GLU A 1 110 ? -7.014 -0.649 -21.805 1.00 14.40 307 GLU A C 1
ATOM 645 O O . GLU A 1 110 ? -7.744 -0.724 -20.814 1.00 14.78 307 GLU A O 1
ATOM 651 N N . TYR A 1 111 ? -7.067 0.354 -22.662 1.00 13.32 308 TYR A N 1
ATOM 652 C CA . TYR A 1 111 ? -7.945 1.499 -22.492 1.00 12.94 308 TYR A CA 1
ATOM 653 C C . TYR A 1 111 ? -8.982 1.600 -23.612 1.00 13.42 308 TYR A C 1
ATOM 654 O O . TYR A 1 111 ? -9.579 2.667 -23.760 1.00 14.93 308 TYR A O 1
ATOM 663 N N . CYS A 1 112 ? -9.206 0.525 -24.367 1.00 13.90 309 CYS A N 1
ATOM 664 C CA . CYS A 1 112 ? -10.318 0.533 -25.291 1.00 14.30 309 CYS A CA 1
ATOM 665 C C . CYS A 1 112 ? -11.620 0.345 -24.525 1.00 14.16 309 CYS A C 1
ATOM 666 O O . CYS A 1 112 ? -11.631 -0.218 -23.433 1.00 14.04 309 CYS A O 1
ATOM 669 N N A MET A 1 113 ? -12.756 0.795 -25.100 0.50 14.70 310 MET A N 1
ATOM 670 N N B MET A 1 113 ? -12.727 0.804 -25.139 0.50 13.88 310 MET A N 1
ATOM 671 C CA A MET A 1 113 ? -14.018 0.741 -24.367 0.50 14.71 310 MET A CA 1
ATOM 672 C CA B MET A 1 113 ? -14.006 0.826 -24.452 0.50 13.48 310 MET A CA 1
ATOM 673 C C A MET A 1 113 ? -14.432 -0.682 -24.051 0.50 14.57 310 MET A C 1
ATOM 674 C C B MET A 1 113 ? -14.466 -0.588 -24.120 0.50 13.60 310 MET A C 1
ATOM 675 O O A MET A 1 113 ? -15.042 -0.969 -23.022 0.50 13.94 310 MET A O 1
ATOM 676 O O B MET A 1 113 ? -15.095 -0.760 -23.079 0.50 13.09 310 MET A O 1
ATOM 685 N N . GLU A 1 114 ? -14.183 -1.575 -24.986 1.00 14.16 311 GLU A N 1
ATOM 686 C CA . GLU A 1 114 ? -14.572 -2.944 -24.744 1.00 15.58 311 GLU A CA 1
ATOM 687 C C . GLU A 1 114 ? -13.944 -3.441 -23.456 1.00 13.95 311 GLU A C 1
ATOM 688 O O . GLU A 1 114 ? -14.632 -4.030 -22.613 1.00 15.70 311 GLU A O 1
ATOM 694 N N . VAL A 1 115 ? -12.666 -3.211 -23.260 1.00 14.78 312 VAL A N 1
ATOM 695 C CA . VAL A 1 115 ? -11.959 -3.666 -22.065 1.00 14.53 312 VAL A CA 1
ATOM 696 C C . VAL A 1 115 ? -12.443 -2.884 -20.851 1.00 14.22 312 VAL A C 1
ATOM 697 O O . VAL A 1 115 ? -12.711 -3.472 -19.824 1.00 13.77 312 VAL A O 1
ATOM 701 N N . LEU A 1 116 ? -12.581 -1.577 -20.983 1.00 13.10 313 LEU A N 1
ATOM 702 C CA . LEU A 1 116 ? -12.992 -0.774 -19.845 1.00 14.00 313 LEU A CA 1
ATOM 703 C C . LEU A 1 116 ? -14.369 -1.166 -19.351 1.00 13.91 313 LEU A C 1
ATOM 704 O O . LEU A 1 116 ? -14.602 -1.193 -18.144 1.00 14.14 313 LEU A O 1
ATOM 709 N N . CYS A 1 117 ? -15.324 -1.387 -20.267 1.00 12.75 314 CYS A N 1
ATOM 710 C CA . CYS A 1 117 ? -16.664 -1.757 -19.858 1.00 13.62 314 CYS A CA 1
ATOM 711 C C . CYS A 1 117 ? -16.662 -3.116 -19.219 1.00 14.47 314 CYS A C 1
ATOM 712 O O . CYS A 1 117 ? -17.328 -3.355 -18.214 1.00 15.92 314 CYS A O 1
ATOM 715 N N . LYS A 1 118 ? -15.946 -4.080 -19.769 1.00 15.10 315 LYS A N 1
ATOM 716 C CA . LYS A 1 118 ? -15.945 -5.393 -19.190 1.00 16.04 315 LYS A CA 1
ATOM 717 C C . LYS A 1 118 ? -15.406 -5.312 -17.761 1.00 15.67 315 LYS A C 1
ATOM 718 O O . LYS A 1 118 ? -15.856 -6.044 -16.866 1.00 15.10 315 LYS A O 1
ATOM 724 N N . GLU A 1 119 ? -14.387 -4.494 -17.549 1.00 13.90 316 GLU A N 1
ATOM 725 C CA . GLU A 1 119 ? -13.843 -4.335 -16.209 1.00 14.92 316 GLU A CA 1
ATOM 726 C C . GLU A 1 119 ? -14.852 -3.693 -15.261 1.00 14.35 316 GLU A C 1
ATOM 727 O O . GLU A 1 119 ? -14.881 -4.084 -14.090 1.00 14.49 316 GLU A O 1
ATOM 733 N N . MET A 1 120 ? -15.647 -2.734 -15.736 1.00 13.39 317 MET A N 1
ATOM 734 C CA . MET A 1 120 ? -16.679 -2.170 -14.863 1.00 13.41 317 MET A CA 1
ATOM 735 C C . MET A 1 120 ? -17.750 -3.207 -14.498 1.00 14.49 317 MET A C 1
ATOM 736 O O . MET A 1 120 ? -18.298 -3.176 -13.399 1.00 15.05 317 MET A O 1
ATOM 741 N N . VAL A 1 121 ? -1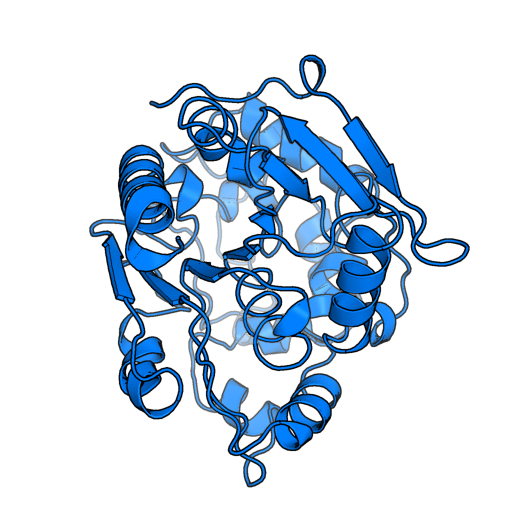8.057 -4.137 -15.395 1.00 13.23 318 VAL A N 1
ATOM 742 C CA . VAL A 1 121 ? -18.964 -5.237 -15.069 1.00 14.82 318 VAL A CA 1
ATOM 743 C C . VAL A 1 121 ? -18.339 -6.145 -14.015 1.00 14.80 318 VAL A C 1
ATOM 744 O O . VAL A 1 121 ? -18.997 -6.489 -13.025 1.00 13.84 318 VAL A O 1
ATOM 748 N N . THR A 1 122 ? -17.071 -6.461 -14.148 1.00 13.84 319 THR A N 1
ATOM 749 C CA . THR A 1 122 ? -16.366 -7.236 -13.146 1.00 13.79 319 THR A CA 1
ATOM 750 C C . THR A 1 122 ? -16.382 -6.520 -11.803 1.00 13.98 319 THR A C 1
ATOM 751 O O . THR A 1 122 ? -16.547 -7.153 -10.781 1.00 14.60 319 THR A O 1
ATOM 755 N N . PHE A 1 123 ? -16.212 -5.215 -11.825 1.00 12.70 320 PHE A N 1
ATOM 756 C CA . PHE A 1 123 ? -16.289 -4.424 -10.620 1.00 13.46 320 PHE A CA 1
ATOM 757 C C . PHE A 1 123 ? -17.608 -4.629 -9.917 1.00 13.22 320 PHE A C 1
ATOM 758 O O . PHE A 1 123 ? -17.625 -4.871 -8.731 1.00 13.45 320 PHE A O 1
ATOM 766 N N . LEU A 1 124 ? -18.729 -4.481 -10.631 1.00 12.20 321 LEU A N 1
ATOM 767 C CA . LEU A 1 124 ? -20.030 -4.726 -10.041 1.00 12.21 321 LEU A CA 1
ATOM 768 C C . LEU A 1 124 ? -20.099 -6.150 -9.492 1.00 13.18 321 LEU A C 1
ATOM 769 O O . LEU A 1 124 ? -20.653 -6.366 -8.425 1.00 13.45 321 LEU A O 1
ATOM 774 N N . ASP A 1 125 ? -19.625 -7.125 -10.268 1.00 12.98 322 ASP A N 1
ATOM 775 C CA . ASP A 1 125 ? -19.689 -8.529 -9.822 1.00 13.59 322 ASP A CA 1
ATOM 776 C C . ASP A 1 125 ? -19.004 -8.711 -8.480 1.00 14.12 322 ASP A C 1
ATOM 777 O O . ASP A 1 125 ? -19.551 -9.322 -7.580 1.00 14.56 322 ASP A O 1
ATOM 782 N N A LYS A 1 126 ? -17.819 -8.160 -8.330 0.50 13.12 323 LYS A N 1
ATOM 783 N N B LYS A 1 126 ? -17.798 -8.183 -8.349 0.50 13.55 323 LYS A N 1
ATOM 784 C CA A LYS A 1 126 ? -17.031 -8.417 -7.136 0.50 13.69 323 LYS A CA 1
ATOM 785 C CA B LYS A 1 126 ? -17.003 -8.368 -7.142 0.50 14.23 323 LYS A CA 1
ATOM 786 C C A LYS A 1 126 ? -17.591 -7.649 -5.940 0.50 13.68 323 LYS A C 1
ATOM 787 C C B LYS A 1 126 ? -17.694 -7.698 -5.959 0.50 13.54 323 LYS A C 1
ATOM 788 O O A LYS A 1 126 ? -17.388 -8.084 -4.806 0.50 14.79 323 LYS A O 1
ATOM 789 O O B LYS A 1 126 ? -17.727 -8.262 -4.869 0.50 13.46 323 LYS A O 1
ATOM 800 N N . LEU A 1 127 ? -18.258 -6.516 -6.180 1.00 13.07 324 LEU A N 1
ATOM 801 C CA . LEU A 1 127 ? -18.998 -5.814 -5.148 1.00 13.29 324 LEU A CA 1
ATOM 802 C C . LEU A 1 127 ? -20.335 -6.436 -4.834 1.00 12.94 324 LEU A C 1
ATOM 803 O O . LEU A 1 127 ? -20.962 -6.078 -3.845 1.00 13.96 324 LEU A O 1
ATOM 808 N N . GLY A 1 128 ? -20.769 -7.389 -5.662 1.00 13.25 325 GLY A N 1
ATOM 809 C CA . GLY A 1 128 ? -22.039 -8.042 -5.439 1.00 13.26 325 GLY A CA 1
ATOM 810 C C . GLY A 1 128 ? -23.242 -7.167 -5.761 1.00 13.81 325 GLY A C 1
ATOM 811 O O . GLY A 1 128 ? -24.298 -7.266 -5.137 1.00 14.49 325 GLY A O 1
ATOM 812 N N . LEU A 1 129 ? -23.094 -6.290 -6.757 1.00 12.93 326 LEU A N 1
ATOM 813 C CA . LEU A 1 129 ? -24.125 -5.375 -7.196 1.00 13.75 326 LEU A CA 1
ATOM 814 C C . LEU A 1 129 ? -24.722 -5.887 -8.488 1.00 13.79 326 LEU A C 1
ATOM 815 O O . LEU A 1 129 ? -24.013 -5.961 -9.484 1.00 14.35 326 LEU A O 1
ATOM 820 N N A SER A 1 130 ? -26.005 -6.190 -8.500 0.50 15.23 327 SER A N 1
ATOM 821 N N B SER A 1 130 ? -26.017 -6.151 -8.455 0.50 14.35 327 SER A N 1
ATOM 822 C CA A SER A 1 130 ? -26.647 -6.583 -9.746 0.50 15.54 327 SER A CA 1
ATOM 823 C CA B SER A 1 130 ? -26.732 -6.602 -9.636 0.50 13.99 327 SER A CA 1
ATOM 824 C C A SER A 1 130 ? -26.652 -5.434 -10.751 0.50 15.51 327 SER A C 1
ATOM 825 C C B SER A 1 130 ? -26.811 -5.514 -10.696 0.50 13.48 327 SER A C 1
ATOM 826 O O A SER A 1 130 ? -26.416 -5.622 -11.944 0.50 15.24 327 SER A O 1
ATOM 827 O O B SER A 1 130 ? -26.767 -5.836 -11.880 0.50 13.62 327 SER A O 1
ATOM 832 N N A GLN A 1 131 ? -26.948 -4.229 -10.276 0.50 15.90 328 GLN A N 1
ATOM 833 N N B GLN A 1 131 ? -27.004 -4.262 -10.259 0.50 12.91 328 GLN A N 1
ATOM 834 C CA A GLN A 1 131 ? -27.048 -3.085 -11.167 0.50 16.75 328 GLN A CA 1
ATOM 835 C CA B GLN A 1 131 ? -27.083 -3.094 -11.128 0.50 12.97 328 GLN A CA 1
ATOM 836 C C A GLN A 1 131 ? -26.662 -1.837 -10.400 0.50 15.87 328 GLN A C 1
ATOM 837 C C B GLN A 1 131 ? -26.482 -1.900 -10.396 0.50 13.89 328 GLN A C 1
ATOM 838 O O A GLN A 1 131 ? -26.801 -1.782 -9.173 0.50 14.72 328 GLN A O 1
ATOM 839 O O B GLN A 1 131 ? -26.258 -1.949 -9.185 0.50 13.72 328 GLN A O 1
ATOM 850 N N . ALA A 1 132 ? -26.219 -0.844 -11.168 1.00 13.55 329 ALA A N 1
ATOM 851 C CA . ALA A 1 132 ? -25.990 0.473 -10.616 1.00 12.63 329 ALA A CA 1
ATOM 852 C C . ALA A 1 132 ? -26.531 1.476 -11.599 1.00 12.50 329 ALA A C 1
ATOM 853 O O . ALA A 1 132 ? -26.629 1.189 -12.800 1.00 12.92 329 ALA A O 1
ATOM 855 N N . VAL A 1 133 ? -26.829 2.678 -11.100 1.00 12.85 330 VAL A N 1
ATOM 856 C CA . VAL A 1 133 ? -26.981 3.834 -11.961 1.00 13.41 330 VAL A CA 1
ATOM 857 C C . VAL A 1 133 ? -25.582 4.292 -12.345 1.00 13.17 330 VAL A C 1
ATOM 858 O O . VAL A 1 133 ? -24.714 4.350 -11.479 1.00 14.80 330 VAL A O 1
ATOM 862 N N . PHE A 1 134 ? -25.352 4.533 -13.613 1.00 11.92 331 PHE A N 1
ATOM 863 C CA . PHE A 1 134 ? -24.063 5.006 -14.088 1.00 12.33 331 PHE A CA 1
ATOM 864 C C . PHE A 1 134 ? -24.202 6.453 -14.557 1.00 11.78 331 PHE A C 1
ATOM 865 O O . PHE A 1 134 ? -25.044 6.728 -15.446 1.00 13.05 331 PHE A O 1
ATOM 873 N N . ILE A 1 135 ? -23.388 7.329 -13.991 1.00 11.56 332 ILE A N 1
ATOM 874 C CA . ILE A 1 135 ? -23.322 8.740 -14.339 1.00 11.13 332 ILE A CA 1
ATOM 875 C C . ILE A 1 135 ? -21.909 9.051 -14.776 1.00 11.41 332 ILE A C 1
ATOM 876 O O . ILE A 1 135 ? -20.981 8.850 -13.994 1.00 12.22 332 ILE A O 1
ATOM 881 N N . GLY A 1 136 ? -21.722 9.547 -15.981 1.00 11.62 333 GLY A N 1
ATOM 882 C CA . G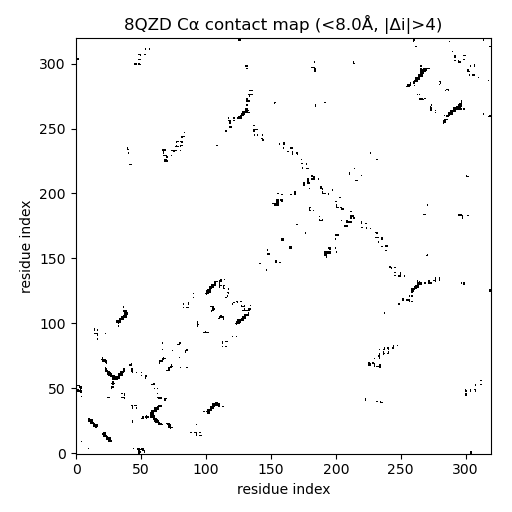LY A 1 136 ? -20.379 9.841 -16.481 1.00 11.13 333 GLY A CA 1
ATOM 883 C C . GLY A 1 136 ? -20.284 11.258 -16.999 1.00 11.85 333 GLY A C 1
ATOM 884 O O . GLY A 1 136 ? -21.289 11.840 -17.391 1.00 14.03 333 GLY A O 1
ATOM 885 N N . HIS A 1 137 ? -19.060 11.735 -17.072 1.00 11.48 334 HIS A N 1
ATOM 886 C CA . HIS A 1 137 ? -18.742 13.000 -17.714 1.00 11.42 334 HIS A CA 1
ATOM 887 C C . HIS A 1 137 ? -17.594 12.777 -18.688 1.00 13.07 334 HIS A C 1
ATOM 888 O O . HIS A 1 137 ? -16.631 12.081 -18.358 1.00 12.14 334 HIS A O 1
ATOM 895 N N . ASP A 1 138 ? -17.656 13.375 -19.874 1.00 12.98 335 ASP A N 1
ATOM 896 C CA . ASP A 1 138 ? -16.498 13.393 -20.765 1.00 12.25 335 ASP A CA 1
ATOM 897 C C . ASP A 1 138 ? -16.224 11.936 -21.164 1.00 12.84 335 ASP A C 1
ATOM 898 O O . ASP A 1 138 ? -17.144 11.243 -21.562 1.00 13.19 335 ASP A O 1
ATOM 903 N N . TRP A 1 139 ? -14.985 11.434 -21.096 1.00 12.25 336 TRP A N 1
ATOM 904 C CA . TRP A 1 139 ? -14.728 10.034 -21.442 1.00 12.02 336 TRP A CA 1
ATOM 905 C C . TRP A 1 139 ? -15.566 9.098 -20.586 1.00 12.34 336 TRP A C 1
ATOM 906 O O . TRP A 1 139 ? -15.902 8.008 -21.043 1.00 12.50 336 TRP A O 1
ATOM 917 N N . GLY A 1 140 ? -15.792 9.480 -19.332 1.00 12.36 337 GLY A N 1
ATOM 918 C CA . GLY A 1 140 ? -16.655 8.649 -18.489 1.00 12.06 337 GLY A CA 1
ATOM 919 C C . GLY A 1 140 ? -18.097 8.610 -18.994 1.00 12.46 337 GLY A C 1
ATOM 920 O O . GLY A 1 140 ? -18.778 7.605 -18.843 1.00 12.79 337 GLY A O 1
ATOM 921 N N . GLY A 1 141 ? -18.549 9.704 -19.604 1.00 12.63 338 GLY A N 1
ATOM 922 C CA . GLY A 1 141 ? -19.823 9.723 -20.309 1.00 11.97 338 GLY A CA 1
ATOM 923 C C . GLY A 1 141 ? -19.875 8.746 -21.452 1.00 13.21 338 GLY A C 1
ATOM 924 O O . GLY A 1 141 ? -20.863 8.055 -21.661 1.00 14.00 338 GLY A O 1
ATOM 925 N N A MET A 1 142 ? -18.830 8.757 -22.277 0.50 13.53 339 MET A N 1
ATOM 926 N N B MET A 1 142 ? -18.822 8.729 -22.286 0.50 14.38 339 MET A N 1
ATOM 927 C CA A MET A 1 142 ? -18.753 7.779 -23.338 0.50 12.81 339 MET A CA 1
ATOM 928 C CA B MET A 1 142 ? -18.775 7.748 -23.356 0.50 14.25 339 MET A CA 1
ATOM 929 C C A MET A 1 142 ? -18.857 6.368 -22.781 0.50 13.28 339 MET A C 1
ATOM 930 C C B MET A 1 142 ? -18.864 6.344 -22.779 0.50 14.07 339 MET A C 1
ATOM 931 O O A MET A 1 142 ? -19.606 5.545 -23.303 0.50 13.96 339 MET A O 1
ATOM 932 O O B MET A 1 142 ? -19.601 5.499 -23.285 0.50 14.61 339 MET A O 1
ATOM 941 N N . LEU A 1 143 ? -18.087 6.101 -21.725 1.00 12.74 340 LEU A N 1
ATOM 942 C CA . LEU A 1 143 ? -18.123 4.785 -21.104 1.00 13.18 340 LEU A CA 1
ATOM 943 C C . LEU A 1 143 ? -19.551 4.400 -20.681 1.00 12.60 340 LEU A C 1
ATOM 944 O O . LEU A 1 143 ? -19.970 3.261 -20.919 1.00 13.46 340 LEU A O 1
ATOM 949 N N . VAL A 1 144 ? -20.246 5.296 -19.965 1.00 13.33 341 VAL A N 1
ATOM 950 C CA . VAL A 1 144 ? -21.554 4.881 -19.459 1.00 12.70 341 VAL A CA 1
ATOM 951 C C . VAL A 1 144 ? -22.527 4.649 -20.605 1.00 12.41 341 VAL A C 1
ATOM 952 O O . VAL A 1 144 ? -23.384 3.778 -20.440 1.00 13.66 341 VAL A O 1
ATOM 956 N N . TRP A 1 145 ? -22.407 5.361 -21.727 1.00 13.53 342 TRP A N 1
ATOM 957 C CA . TRP A 1 145 ? -23.283 5.039 -22.847 1.00 13.81 342 TRP A CA 1
ATOM 958 C C . TRP A 1 145 ? -23.023 3.620 -23.323 1.00 14.36 342 TRP A C 1
ATOM 959 O O . TRP A 1 145 ? -23.998 2.912 -23.656 1.00 16.21 342 TRP A O 1
ATOM 970 N N A TYR A 1 146 ? -21.726 3.304 -23.474 0.50 13.58 343 TYR A N 1
ATOM 971 N N B TYR A 1 146 ? -21.776 3.205 -23.403 0.50 14.20 343 TYR A N 1
ATOM 972 C CA A TYR A 1 146 ? -21.299 1.962 -23.891 0.50 14.02 343 TYR A CA 1
ATOM 973 C CA B TYR A 1 146 ? -21.573 1.842 -23.885 0.50 13.87 343 TYR A CA 1
ATOM 974 C C A TYR A 1 146 ? -21.824 0.921 -22.907 0.50 14.23 343 TYR A C 1
ATOM 975 C C B TYR A 1 146 ? -21.877 0.804 -22.838 0.50 14.97 343 TYR A C 1
ATOM 976 O O A TYR A 1 146 ? -22.253 -0.145 -23.367 0.50 14.03 343 TYR A O 1
ATOM 977 O O B TYR A 1 146 ? -22.240 -0.340 -23.147 0.50 13.57 343 TYR A O 1
ATOM 994 N N . MET A 1 147 ? -21.788 1.183 -21.579 1.00 14.00 344 MET A N 1
ATOM 995 C CA . MET A 1 147 ? -22.316 0.263 -20.588 1.00 14.39 344 MET A CA 1
ATOM 996 C C . MET A 1 147 ? -23.814 0.059 -20.785 1.00 13.90 344 MET A C 1
ATOM 997 O O . MET A 1 147 ? -24.272 -1.074 -20.729 1.00 15.06 344 MET A O 1
ATOM 1002 N N . ALA A 1 148 ? -24.548 1.130 -21.028 1.00 13.72 345 ALA A N 1
ATOM 1003 C CA . ALA A 1 148 ? -25.989 1.024 -21.243 1.00 15.32 345 ALA A CA 1
ATOM 1004 C C . ALA A 1 148 ? -26.281 0.242 -22.511 1.00 16.31 345 ALA A C 1
ATOM 1005 O O . ALA A 1 148 ? -27.251 -0.514 -22.536 1.00 17.74 345 ALA A O 1
ATOM 1007 N N . LEU A 1 149 ? -25.487 0.426 -23.536 1.00 15.49 346 LEU A N 1
ATOM 1008 C CA . LEU A 1 149 ? -25.730 -0.274 -24.784 1.00 17.35 346 LEU A CA 1
ATOM 1009 C C . LEU A 1 149 ? -25.428 -1.763 -24.675 1.00 16.78 346 LEU A C 1
ATOM 1010 O O . LEU A 1 149 ? -26.219 -2.587 -25.144 1.00 18.66 346 LEU A O 1
ATOM 1015 N N . PHE A 1 150 ? -24.268 -2.140 -24.136 1.00 14.18 347 PHE A N 1
ATOM 1016 C CA . PHE A 1 150 ? -23.780 -3.504 -24.167 1.00 14.86 347 PHE A CA 1
ATOM 1017 C C . PHE A 1 150 ? -24.091 -4.291 -22.903 1.00 16.26 347 PHE A C 1
ATOM 1018 O O . PHE A 1 150 ? -24.092 -5.534 -22.949 1.00 16.51 347 PHE A O 1
ATOM 1026 N N . TYR A 1 151 ? -24.365 -3.623 -21.783 1.00 15.24 348 TYR A N 1
ATOM 1027 C CA . TYR A 1 151 ? -24.648 -4.274 -20.516 1.00 14.20 348 TYR A CA 1
ATOM 1028 C C . TYR A 1 151 ? -25.888 -3.691 -19.868 1.00 14.41 348 TYR A C 1
ATOM 1029 O O . TYR A 1 151 ? -25.881 -3.371 -18.696 1.00 15.08 348 TYR A O 1
ATOM 1038 N N . PRO A 1 152 ? -27.013 -3.527 -20.563 1.00 15.16 349 PRO A N 1
ATOM 1039 C CA . PRO A 1 152 ? -28.192 -2.909 -19.997 1.00 15.38 349 PRO A CA 1
ATOM 1040 C C . PRO A 1 152 ? -28.665 -3.632 -18.757 1.00 16.10 349 PRO A C 1
ATOM 1041 O O . PRO A 1 152 ? -29.238 -3.008 -17.879 1.00 17.03 349 PRO A O 1
ATOM 1045 N N . GLU A 1 153 ? -28.431 -4.934 -18.670 1.00 15.15 350 GLU A N 1
ATOM 1046 C CA . GLU A 1 153 ? -28.920 -5.643 -17.516 1.00 15.89 350 GLU A CA 1
ATOM 1047 C C . GLU A 1 153 ? -28.212 -5.238 -16.224 1.00 17.07 350 GLU A C 1
ATOM 1048 O O . GLU A 1 153 ? -28.721 -5.543 -15.158 1.00 16.57 350 GLU A O 1
ATOM 1054 N N . ARG A 1 154 ? -27.062 -4.581 -16.335 1.00 15.12 351 ARG A N 1
ATOM 1055 C CA . ARG A 1 154 ? -26.280 -4.145 -15.195 1.00 12.78 351 ARG A CA 1
ATOM 1056 C C . ARG A 1 154 ? -26.444 -2.655 -14.929 1.00 13.05 351 ARG A C 1
ATOM 1057 O O . ARG A 1 154 ? -25.877 -2.171 -13.952 1.00 14.29 351 ARG A O 1
ATOM 1065 N N . VAL A 1 155 ? -27.134 -1.954 -15.814 1.00 13.30 352 VAL A N 1
ATOM 1066 C CA . VAL A 1 155 ? -27.241 -0.504 -15.747 1.00 13.48 352 VAL A CA 1
ATOM 1067 C C . VAL A 1 155 ? -28.674 -0.169 -15.408 1.00 13.06 352 VAL A C 1
ATOM 1068 O O . VAL A 1 155 ? -29.577 -0.348 -16.237 1.00 14.81 352 VAL A O 1
ATOM 1072 N N . ARG A 1 156 ? -28.958 0.269 -14.200 1.00 13.78 353 ARG A N 1
ATOM 1073 C CA . ARG A 1 156 ? -30.324 0.583 -13.810 1.00 15.06 353 ARG A CA 1
ATOM 1074 C C . ARG A 1 156 ? -30.850 1.793 -14.575 1.00 14.79 353 ARG A C 1
ATOM 1075 O O . ARG A 1 156 ? -31.995 1.855 -14.999 1.00 16.15 353 ARG A O 1
ATOM 1083 N N . ALA A 1 157 ? -29.966 2.783 -14.778 1.00 13.62 354 ALA A N 1
ATOM 1084 C CA . ALA A 1 157 ? -30.241 4.041 -15.450 1.00 13.14 354 ALA A CA 1
ATOM 1085 C C . ALA A 1 157 ? -28.907 4.659 -15.814 1.00 12.64 354 ALA A C 1
ATOM 1086 O O . ALA A 1 157 ? -27.905 4.335 -15.185 1.00 12.77 354 ALA A O 1
ATOM 1088 N N . VAL A 1 158 ? -28.877 5.545 -16.777 1.00 12.57 355 VAL A N 1
ATOM 1089 C CA . VAL A 1 158 ? -27.644 6.104 -17.285 1.00 12.60 355 VAL A CA 1
ATOM 1090 C C . VAL A 1 158 ? -27.800 7.607 -17.470 1.00 12.19 355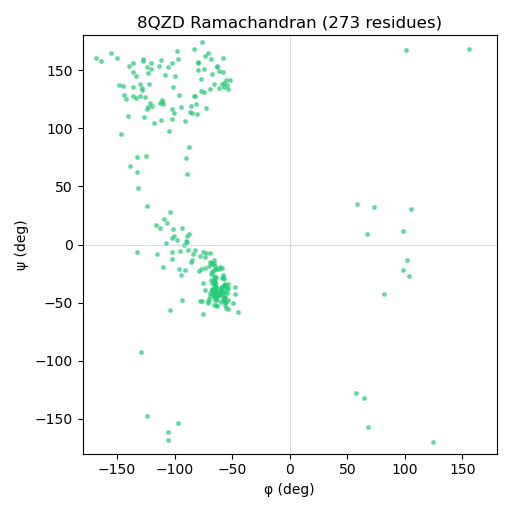 VAL A C 1
ATOM 1091 O O . VAL A 1 158 ? -28.819 8.089 -17.990 1.00 13.24 355 VAL A O 1
ATOM 1095 N N . ALA A 1 159 ? -26.783 8.347 -17.041 1.00 12.69 356 ALA A N 1
ATOM 1096 C CA . ALA A 1 159 ? -26.754 9.777 -17.290 1.00 12.44 356 ALA A CA 1
ATOM 1097 C C . ALA A 1 159 ? -25.378 10.184 -17.798 1.00 12.22 356 ALA A C 1
ATOM 1098 O O . ALA A 1 159 ? -24.375 9.687 -17.261 1.00 12.41 356 ALA A O 1
ATOM 1100 N N . SER A 1 160 ? -25.322 11.150 -18.681 1.00 12.33 357 SER A N 1
ATOM 1101 C CA . SER A 1 160 ? -24.071 11.707 -19.170 1.00 12.35 357 SER A CA 1
ATOM 1102 C C . SER A 1 160 ? -24.085 13.209 -19.046 1.00 13.09 357 SER A C 1
ATOM 1103 O O . SER A 1 160 ? -25.095 13.861 -19.430 1.00 13.86 357 SER A O 1
ATOM 1106 N N . LEU A 1 161 ? -22.988 13.759 -18.542 1.00 12.75 358 LEU A N 1
ATOM 1107 C CA . LEU A 1 161 ? -22.710 15.170 -18.616 1.00 11.97 358 LEU A CA 1
ATOM 1108 C C . LEU A 1 161 ? -21.834 15.436 -19.840 1.00 13.14 358 LEU A C 1
ATOM 1109 O O . LEU A 1 161 ? -20.721 14.886 -19.956 1.00 13.29 358 LEU A O 1
ATOM 1114 N N . ASN A 1 162 ? -22.373 16.229 -20.771 1.00 13.42 359 ASN A N 1
ATOM 1115 C CA . ASN A 1 162 ? -21.648 16.830 -21.889 1.00 13.20 359 ASN A CA 1
ATOM 1116 C C . ASN A 1 162 ? -21.487 15.864 -23.056 1.00 13.14 359 ASN A C 1
ATOM 1117 O O . ASN A 1 162 ? -21.668 16.243 -24.200 1.00 14.24 359 ASN A O 1
ATOM 1122 N N . THR A 1 163 ? -21.156 14.612 -22.778 1.00 13.62 360 THR A N 1
ATOM 1123 C CA . THR A 1 163 ? -20.852 13.671 -23.831 1.00 13.16 360 THR A CA 1
ATOM 1124 C C . THR A 1 163 ? -22.130 13.088 -24.426 1.00 14.63 360 THR A C 1
ATOM 1125 O O . THR A 1 163 ? -22.910 12.435 -23.721 1.00 13.68 360 THR A O 1
ATOM 1129 N N . PRO A 1 164 ? -22.376 13.259 -25.730 1.00 14.41 361 PRO A N 1
ATOM 1130 C CA . PRO A 1 164 ? -23.573 12.706 -26.341 1.00 14.84 361 PRO A CA 1
ATOM 1131 C C . PRO A 1 164 ? -23.372 11.252 -26.700 1.00 15.70 361 PRO A C 1
ATOM 1132 O O . PRO A 1 164 ? -22.264 10.724 -26.627 1.00 17.07 361 PRO A O 1
ATOM 1136 N N . PHE A 1 165 ? -24.488 10.611 -27.039 1.00 16.12 362 PHE A N 1
ATOM 1137 C CA . PHE A 1 165 ? -24.509 9.288 -27.640 1.00 17.02 362 PHE A CA 1
ATOM 1138 C C . PHE A 1 165 ? -24.738 9.431 -29.137 1.00 18.31 362 PHE A C 1
ATOM 1139 O O . PHE A 1 165 ? -25.835 9.774 -29.559 1.00 20.61 362 PHE A O 1
ATOM 1147 N N A ILE A 1 166 ? -23.684 9.092 -29.890 0.50 21.31 363 ILE A N 1
ATOM 1148 N N B ILE A 1 166 ? -23.717 9.148 -29.935 0.50 19.89 363 ILE A N 1
ATOM 1149 C CA A ILE A 1 166 ? -23.626 9.118 -31.344 0.50 22.58 363 ILE A CA 1
ATOM 1150 C CA B ILE A 1 166 ? -23.858 9.193 -31.379 0.50 20.11 363 ILE A CA 1
ATOM 1151 C C A ILE A 1 166 ? -23.426 7.674 -31.797 0.50 21.79 363 ILE A C 1
ATOM 1152 C C B ILE A 1 166 ? -23.436 7.833 -31.920 0.50 19.68 363 ILE A C 1
ATOM 1153 O O A ILE A 1 166 ? -22.426 7.025 -31.449 0.50 21.46 363 ILE A O 1
ATOM 1154 O O B ILE A 1 166 ? -22.258 7.478 -31.782 0.50 19.92 363 ILE A O 1
ATOM 1163 N N . PRO A 1 167 ? -24.377 7.065 -32.527 1.00 23.85 364 PRO A N 1
ATOM 1164 C CA . PRO A 1 167 ? -24.110 5.742 -33.077 1.00 24.44 364 PRO A CA 1
ATOM 1165 C C . PRO A 1 167 ? -22.923 5.784 -34.025 1.00 23.68 364 PRO A C 1
ATOM 1166 O O . PRO A 1 167 ? -22.711 6.764 -34.712 1.00 22.75 364 PRO A O 1
ATOM 1170 N N . ALA A 1 168 ? -22.124 4.731 -33.957 1.00 22.93 365 ALA A N 1
ATOM 1171 C CA . ALA A 1 168 ? -21.045 4.546 -34.912 1.00 23.90 365 ALA A CA 1
ATOM 1172 C C . ALA A 1 168 ? -21.603 4.488 -36.337 1.00 26.31 365 ALA A C 1
ATOM 1173 O O . ALA A 1 168 ? -22.666 3.936 -36.583 1.00 26.40 365 ALA A O 1
ATOM 1175 N N . ASN A 1 169 ? -20.890 5.165 -37.241 1.00 28.24 366 ASN A N 1
ATOM 1176 C CA . ASN A 1 169 ? -21.180 5.152 -38.663 1.00 30.54 366 ASN A CA 1
ATOM 1177 C C . ASN A 1 169 ? -20.174 4.210 -39.310 1.00 23.77 366 ASN A C 1
ATOM 1178 O O . ASN A 1 169 ? -19.003 4.546 -39.429 1.00 27.25 366 ASN A O 1
ATOM 1183 N N . PRO A 1 170 ? -20.599 3.020 -39.755 1.00 27.09 367 PRO A N 1
ATOM 1184 C CA . PRO A 1 170 ? -19.671 2.052 -40.323 1.00 31.47 367 PRO A CA 1
ATOM 1185 C C . PRO A 1 170 ? -19.107 2.490 -41.672 1.00 31.53 367 PRO A C 1
ATOM 1186 O O . PRO A 1 170 ? -18.117 1.925 -42.103 1.00 34.87 367 PRO A O 1
ATOM 1190 N N . ASN A 1 171 ? -19.615 3.588 -42.230 1.00 33.76 368 ASN A N 1
ATOM 1191 C CA . ASN A 1 171 ? -19.148 4.039 -43.536 1.00 40.40 368 ASN A CA 1
ATOM 1192 C C . ASN A 1 171 ? -18.095 5.139 -43.393 1.00 43.61 368 ASN A C 1
ATOM 1193 O O . ASN A 1 171 ? -17.618 5.653 -44.398 1.00 46.81 368 ASN A O 1
ATOM 1198 N N . MET A 1 172 ? -17.687 5.471 -42.159 1.00 38.63 369 MET A N 1
ATOM 1199 C CA . MET A 1 172 ? -16.731 6.541 -41.937 1.00 39.11 369 MET A CA 1
ATOM 1200 C C . MET A 1 172 ? -15.696 6.101 -40.901 1.00 42.08 369 MET A C 1
ATOM 1201 O O . MET A 1 172 ? -16.054 5.667 -39.814 1.00 37.02 369 MET A O 1
ATOM 1203 N N . SER A 1 173 ? -14.412 6.239 -41.250 1.00 43.50 370 SER A N 1
ATOM 1204 C CA . SER A 1 173 ? -13.331 5.975 -40.319 1.00 39.42 370 SER A CA 1
ATOM 1205 C C . SER A 1 173 ? -13.353 7.018 -39.209 1.00 39.00 370 SER A C 1
ATOM 1206 O O . SER A 1 173 ? -13.690 8.185 -39.423 1.00 36.09 370 SER A O 1
ATOM 1209 N N . PRO A 1 174 ? -12.964 6.647 -37.976 1.00 32.59 371 PRO A N 1
ATOM 1210 C CA . PRO A 1 174 ? -12.809 7.644 -36.917 1.00 33.58 371 PRO A CA 1
ATOM 1211 C C . PRO A 1 174 ? -11.873 8.786 -37.294 1.00 34.70 371 PRO A C 1
ATOM 1212 O O . PRO A 1 174 ? -12.124 9.927 -36.903 1.00 34.33 371 PRO A O 1
ATOM 1216 N N . LEU A 1 175 ? -10.785 8.457 -38.008 1.00 35.85 372 LEU A N 1
ATOM 1217 C CA . LEU A 1 175 ? -9.830 9.457 -38.455 1.00 39.13 372 LEU A CA 1
ATOM 1218 C C . LEU A 1 175 ? -10.571 10.549 -39.219 1.00 39.68 372 LEU A C 1
ATOM 1219 O O . LEU A 1 175 ? -10.449 11.721 -38.874 1.00 43.59 372 LEU A O 1
ATOM 1221 N N . GLU A 1 176 ? -11.323 10.151 -40.258 1.00 42.74 373 GLU A N 1
ATOM 1222 C CA . GLU A 1 176 ? -12.186 11.055 -41.006 1.00 46.61 373 GLU A CA 1
ATOM 1223 C C . GLU A 1 176 ? -12.994 11.959 -40.073 1.00 44.01 373 GLU A C 1
ATOM 1224 O O . GLU A 1 176 ? -12.979 13.185 -40.220 1.00 42.86 373 GLU A O 1
ATOM 1230 N N . SER A 1 177 ? -13.778 11.343 -39.177 1.00 38.34 374 SER A N 1
ATOM 1231 C CA . SER A 1 177 ? -14.693 12.085 -38.327 1.00 36.92 374 SER A CA 1
ATOM 1232 C C . SER A 1 177 ? -13.936 13.156 -37.537 1.00 37.16 374 SER A C 1
ATOM 1233 O O . SER A 1 177 ? -14.395 14.281 -37.421 1.00 38.40 374 SER A O 1
ATOM 1236 N N . ILE A 1 178 ? -12.785 12.784 -36.954 1.00 39.05 375 ILE A N 1
ATOM 1237 C CA . ILE A 1 178 ? -12.015 13.690 -36.109 1.00 38.64 375 ILE A CA 1
ATOM 1238 C C . ILE A 1 178 ? -11.446 14.815 -36.965 1.00 40.08 375 ILE A C 1
ATOM 1239 O O . ILE A 1 178 ? -11.441 15.971 -36.551 1.00 35.11 375 ILE A O 1
ATOM 1244 N N . LYS A 1 179 ? -10.983 14.488 -38.175 1.00 44.90 376 LYS A N 1
ATOM 1245 C CA . LYS A 1 179 ? -10.412 15.504 -39.050 1.00 49.36 376 LYS A CA 1
ATOM 1246 C C . LYS A 1 179 ? -11.505 16.443 -39.563 1.00 47.36 376 LYS A C 1
ATOM 1247 O O . LYS A 1 179 ? -11.193 17.558 -39.979 1.00 50.79 376 LYS A O 1
ATOM 1253 N N . ALA A 1 180 ? -12.776 16.009 -39.489 1.00 45.63 377 ALA A N 1
ATOM 1254 C CA . ALA A 1 180 ? -13.896 16.770 -40.035 1.00 48.96 377 ALA A CA 1
ATOM 1255 C C . ALA A 1 180 ? -14.465 17.781 -39.033 1.00 53.20 377 ALA A C 1
ATOM 1256 O O . ALA A 1 180 ? -15.508 18.377 -39.299 1.00 56.21 377 ALA A O 1
ATOM 1258 N N . ASN A 1 181 ? -13.790 17.982 -37.890 1.00 45.84 378 ASN A N 1
ATOM 1259 C CA . ASN A 1 181 ? -14.261 18.906 -36.867 1.00 40.50 378 ASN A CA 1
ATOM 1260 C C . ASN A 1 181 ? -13.056 19.650 -36.295 1.00 39.77 378 ASN A C 1
ATOM 1261 O O . ASN A 1 181 ? -12.223 19.060 -35.606 1.00 37.11 378 ASN A O 1
ATOM 1266 N N . PRO A 1 182 ? -12.905 20.970 -36.553 1.00 37.52 379 PRO A N 1
ATOM 1267 C CA . PRO A 1 182 ? -11.702 21.701 -36.139 1.00 39.95 379 PRO A CA 1
ATOM 1268 C C . PRO A 1 182 ? -11.401 21.615 -34.647 1.00 36.32 379 PRO A C 1
ATOM 1269 O O . PRO A 1 182 ? -10.236 21.637 -34.260 1.00 35.04 379 PRO A O 1
ATOM 1273 N N . VAL A 1 183 ? -12.457 21.556 -33.818 1.00 32.98 380 VAL A N 1
ATOM 1274 C CA . VAL A 1 183 ? -12.273 21.648 -32.375 1.00 31.54 380 VAL A CA 1
ATOM 1275 C C . VAL A 1 183 ? -11.775 20.316 -31.817 1.00 29.17 380 VAL A C 1
ATOM 1276 O O . VAL A 1 183 ? -11.345 20.315 -30.665 1.00 30.77 380 VAL A O 1
ATOM 1280 N N . PHE A 1 184 ? -11.765 19.244 -32.627 1.00 32.35 381 PHE A N 1
ATOM 1281 C CA . PHE A 1 184 ? -11.175 17.968 -32.223 1.00 29.29 381 PHE A CA 1
ATOM 1282 C C . PHE A 1 184 ? -9.676 17.844 -32.568 1.00 30.68 381 PHE A C 1
ATOM 1283 O O . PHE A 1 184 ? -9.082 16.780 -32.401 1.00 28.63 381 PHE A O 1
ATOM 1291 N N . ASP A 1 185 ? -9.018 18.908 -33.041 1.00 29.50 382 ASP A N 1
ATOM 1292 C CA . ASP A 1 185 ? -7.626 18.834 -33.485 1.00 30.31 382 ASP A CA 1
ATOM 1293 C C . ASP A 1 185 ? -6.667 18.329 -32.395 1.00 29.17 382 ASP A C 1
ATOM 1294 O O . ASP A 1 185 ? -5.674 17.645 -32.681 1.00 25.70 382 ASP A O 1
ATOM 1299 N N . TYR A 1 186 ? -6.935 18.705 -31.152 1.00 24.74 383 TYR A N 1
ATOM 1300 C CA . TYR A 1 186 ? -6.106 18.281 -30.036 1.00 25.58 383 TYR A CA 1
ATOM 1301 C C . TYR A 1 186 ? -6.103 16.759 -29.994 1.00 25.47 383 TYR A C 1
ATOM 1302 O O . TYR A 1 186 ? -5.128 16.197 -29.526 1.00 22.95 383 TYR A O 1
ATOM 1311 N N . GLN A 1 187 ? -7.175 16.098 -30.452 1.00 22.95 384 GLN A N 1
ATOM 1312 C CA . GLN A 1 187 ? -7.209 14.644 -30.384 1.00 19.82 384 GLN A CA 1
ATOM 1313 C C . GLN A 1 187 ? -6.143 14.054 -31.277 1.00 20.43 384 GLN A C 1
ATOM 1314 O O . GLN A 1 187 ? -5.654 12.982 -30.959 1.00 19.51 384 GLN A O 1
ATOM 1320 N N . LEU A 1 188 ? -5.832 14.694 -32.426 1.00 20.76 385 LEU A N 1
ATOM 1321 C CA . LEU A 1 188 ? -4.746 14.207 -33.244 1.00 20.80 385 LEU A CA 1
ATOM 1322 C C . LEU A 1 188 ? -3.413 14.395 -32.531 1.00 18.30 385 LEU A C 1
ATOM 1323 O O . LEU A 1 188 ? -2.600 13.522 -32.612 1.00 19.04 385 LEU A O 1
ATOM 1328 N N . TYR A 1 189 ? -3.238 15.503 -31.836 1.00 17.99 386 TYR A N 1
ATOM 1329 C CA . TYR A 1 189 ? -2.017 15.740 -31.078 1.00 17.92 386 TYR A CA 1
ATOM 1330 C C . TYR A 1 189 ? -1.815 14.638 -30.029 1.00 18.02 386 TYR A C 1
ATOM 1331 O O . TYR A 1 189 ? -0.706 14.258 -29.711 1.00 17.61 386 TYR A O 1
ATOM 1340 N N . PHE A 1 190 ? -2.919 14.182 -29.452 1.00 16.81 387 PHE A N 1
ATOM 1341 C CA . PHE A 1 190 ? -2.893 13.137 -28.440 1.00 15.70 387 PHE A CA 1
ATOM 1342 C C . PHE A 1 190 ? -2.579 11.743 -28.963 1.00 17.09 387 PHE A C 1
ATOM 1343 O O . PHE A 1 190 ? -2.375 10.815 -28.182 1.00 15.91 387 PHE A O 1
ATOM 1351 N N . GLN A 1 191 ? -2.504 11.520 -30.270 1.00 15.53 388 GLN A N 1
ATOM 1352 C CA . GLN A 1 191 ? -2.321 10.184 -30.800 1.00 17.09 388 GLN A CA 1
ATOM 1353 C C . GLN A 1 191 ? -0.924 9.611 -30.564 1.00 17.13 388 GLN A C 1
ATOM 1354 O O . GLN A 1 191 ? -0.819 8.457 -30.187 1.00 17.92 388 GLN A O 1
ATOM 1360 N N . GLU A 1 192 ? 0.142 10.364 -30.897 1.00 17.58 389 GLU A N 1
ATOM 1361 C CA . GLU A 1 192 ? 1.476 9.801 -30.898 1.00 18.42 389 GLU A CA 1
ATOM 1362 C C . GLU A 1 192 ? 1.954 9.580 -29.465 1.00 16.35 389 GLU A C 1
ATOM 1363 O O . GLU A 1 192 ? 2.098 10.520 -28.708 1.00 15.84 389 GLU A O 1
ATOM 1369 N N . PRO A 1 193 ? 2.224 8.341 -29.064 1.00 17.08 390 PRO A N 1
ATOM 1370 C CA . PRO A 1 193 ? 2.562 8.096 -27.665 1.00 16.02 390 PRO A CA 1
ATOM 1371 C C . PRO A 1 193 ? 3.833 8.848 -27.282 1.00 15.48 390 PRO A C 1
ATOM 1372 O O . PRO A 1 193 ? 4.828 8.873 -28.042 1.00 17.89 390 PRO A O 1
ATOM 1376 N N . GLY A 1 194 ? 3.801 9.504 -26.136 1.00 15.65 391 GLY A N 1
ATOM 1377 C CA . GLY A 1 194 ? 4.934 10.211 -25.546 1.00 14.89 391 GLY A CA 1
ATOM 1378 C C . GLY A 1 194 ? 4.878 11.717 -25.686 1.00 15.30 391 GLY A C 1
ATOM 1379 O O . GLY A 1 194 ? 5.436 12.444 -24.876 1.00 17.51 391 GLY A O 1
ATOM 1380 N N . VAL A 1 195 ? 4.204 12.188 -26.723 1.00 15.81 392 VAL A N 1
ATOM 1381 C CA . VAL A 1 195 ? 4.306 13.603 -27.043 1.00 17.91 392 VAL A CA 1
ATOM 1382 C C . VAL A 1 195 ? 3.483 14.415 -26.043 1.00 14.86 392 VAL A C 1
ATOM 1383 O O . VAL A 1 195 ? 4.000 15.259 -25.325 1.00 16.59 392 VAL A O 1
ATOM 1387 N N . ALA A 1 196 ? 2.168 14.141 -25.977 1.00 15.85 393 ALA A N 1
ATOM 1388 C CA . ALA A 1 196 ? 1.332 14.869 -25.040 1.00 15.44 393 ALA A CA 1
ATOM 1389 C C . ALA A 1 196 ? 1.703 14.548 -23.597 1.00 13.98 393 ALA A C 1
ATOM 1390 O O . ALA A 1 196 ? 1.619 15.412 -22.745 1.00 15.20 393 ALA A O 1
ATOM 1392 N N . GLU A 1 197 ? 2.162 13.315 -23.365 1.00 14.26 394 GLU A N 1
ATOM 1393 C CA . GLU A 1 197 ? 2.582 12.965 -22.011 1.00 15.86 394 GLU A CA 1
ATOM 1394 C C . GLU A 1 197 ? 3.632 13.938 -21.490 1.00 14.03 394 GLU A C 1
ATOM 1395 O O . GLU A 1 197 ? 3.537 14.453 -20.385 1.00 15.89 394 GLU A O 1
ATOM 1401 N N . ALA A 1 198 ? 4.660 14.169 -22.301 1.00 15.26 395 ALA A N 1
ATOM 1402 C CA . ALA A 1 198 ? 5.782 14.978 -21.837 1.00 15.00 395 ALA A CA 1
ATOM 1403 C C . ALA A 1 198 ? 5.297 16.401 -21.578 1.00 14.66 395 ALA A C 1
ATOM 1404 O O . ALA A 1 198 ? 5.676 17.042 -20.600 1.00 16.28 395 ALA A O 1
ATOM 1406 N N . GLU A 1 199 ? 4.467 16.922 -22.483 1.00 15.32 396 GLU A N 1
ATOM 1407 C CA . GLU A 1 199 ? 4.002 18.284 -22.281 1.00 15.80 396 GLU A CA 1
ATOM 1408 C C . GLU A 1 199 ? 3.128 18.441 -21.031 1.00 15.68 396 GLU A C 1
ATOM 1409 O O . GLU A 1 199 ? 3.295 19.363 -20.254 1.00 15.12 396 GLU A O 1
ATOM 1415 N N . LEU A 1 200 ? 2.197 17.510 -20.826 1.00 13.93 397 LEU A N 1
ATOM 1416 C CA . LEU A 1 200 ? 1.293 17.560 -19.694 1.00 14.34 397 LEU A CA 1
ATOM 1417 C C . LEU A 1 200 ? 2.006 17.347 -18.364 1.00 15.22 397 LEU A C 1
ATOM 1418 O O . LEU A 1 200 ? 1.620 17.891 -17.341 1.00 15.47 397 LEU A O 1
ATOM 1423 N N . GLU A 1 201 ? 3.061 16.518 -18.376 1.00 15.50 398 GLU A N 1
ATOM 1424 C CA . GLU A 1 201 ? 3.800 16.172 -17.162 1.00 15.83 398 GLU A CA 1
ATOM 1425 C C . GLU A 1 201 ? 4.871 17.186 -16.800 1.00 15.63 398 GLU A C 1
ATOM 1426 O O . GLU A 1 201 ? 5.430 17.153 -15.703 1.00 17.07 398 GLU A O 1
ATOM 1432 N N . GLN A 1 202 ? 5.211 18.093 -17.713 1.00 15.28 399 GLN A N 1
ATOM 1433 C CA . GLN A 1 202 ? 6.376 18.948 -17.532 1.00 16.39 399 GLN A CA 1
ATOM 1434 C C . GLN A 1 202 ? 6.205 19.814 -16.298 1.00 17.13 399 GLN A C 1
ATOM 1435 O O . GLN A 1 202 ? 7.143 19.950 -15.504 1.00 18.75 399 GLN A O 1
ATOM 1441 N N . ASN A 1 203 ? 5.000 20.372 -16.090 1.00 15.89 400 ASN A N 1
ATOM 1442 C CA . ASN A 1 203 ? 4.724 21.245 -14.962 1.00 16.51 400 ASN A CA 1
ATOM 1443 C C . ASN A 1 203 ? 3.256 20.990 -14.590 1.00 16.85 400 ASN A C 1
ATOM 1444 O O . ASN A 1 203 ? 2.349 21.521 -15.232 1.00 15.49 400 ASN A O 1
ATOM 1449 N N . LEU A 1 204 ? 3.024 20.105 -13.619 1.00 14.90 401 LEU A N 1
ATOM 1450 C CA . LEU A 1 204 ? 1.680 19.638 -13.348 1.00 15.73 401 LEU A CA 1
ATOM 1451 C C . LEU A 1 204 ? 0.809 20.787 -12.870 1.00 16.20 401 LEU A C 1
ATOM 1452 O O . LEU A 1 204 ? -0.369 20.849 -13.250 1.00 15.51 401 LEU A O 1
ATOM 1457 N N A SER A 1 205 ? 1.324 21.678 -12.019 0.50 15.66 402 SER A N 1
ATOM 1458 N N B SER A 1 205 ? 1.325 21.677 -12.022 0.50 16.10 402 SER A N 1
ATOM 1459 C CA A SER A 1 205 ? 0.530 22.791 -11.538 0.50 16.30 402 SER A CA 1
ATOM 1460 C CA B SER A 1 205 ? 0.539 22.796 -11.544 0.50 17.05 402 SER A CA 1
ATOM 1461 C C A SER A 1 205 ? 0.095 23.652 -12.725 0.50 14.67 402 SER A C 1
ATOM 1462 C C B SER A 1 205 ? 0.092 23.644 -12.734 0.50 15.02 402 SER A C 1
ATOM 1463 O O A SER A 1 205 ? -1.063 24.062 -12.831 0.50 16.16 402 SER A O 1
ATOM 1464 O O B SER A 1 205 ? -1.074 24.023 -12.862 0.50 16.46 402 SER A O 1
ATOM 1469 N N . ARG A 1 206 ? 1.007 23.884 -13.669 1.00 14.57 403 ARG A N 1
ATOM 1470 C CA . ARG A 1 206 ? 0.672 24.662 -14.858 1.00 14.39 403 ARG A CA 1
ATOM 1471 C C . ARG A 1 206 ? -0.410 23.946 -15.661 1.00 14.00 403 ARG A C 1
ATOM 1472 O O . ARG A 1 206 ? -1.362 24.551 -16.151 1.00 14.64 403 ARG A O 1
ATOM 1480 N N . THR A 1 207 ? -0.260 22.649 -15.850 1.00 14.25 404 THR A N 1
ATOM 1481 C CA . THR A 1 207 ? -1.209 21.859 -16.582 1.00 13.61 404 THR A CA 1
ATOM 1482 C C . THR A 1 207 ? -2.605 22.030 -15.982 1.00 13.58 404 THR A C 1
ATOM 1483 O O . THR A 1 207 ? -3.545 22.334 -16.723 1.00 13.74 404 THR A O 1
ATOM 1487 N N . PHE A 1 208 ? -2.794 21.800 -14.694 1.00 12.91 405 PHE A N 1
ATOM 1488 C CA . PHE A 1 208 ? -4.151 21.795 -14.163 1.00 13.87 405 PHE A CA 1
ATOM 1489 C C . PHE A 1 208 ? -4.694 23.205 -14.034 1.00 14.25 405 PHE A C 1
ATOM 1490 O O . PHE A 1 208 ? -5.892 23.398 -14.287 1.00 14.11 405 PHE A O 1
ATOM 1498 N N . LYS A 1 209 ? -3.855 24.213 -13.729 1.00 13.65 406 LYS A N 1
ATOM 1499 C CA . LYS A 1 209 ? -4.349 25.561 -13.706 1.00 13.95 406 LYS A CA 1
ATOM 1500 C C . LYS A 1 209 ? -4.776 26.015 -15.099 1.00 14.50 406 LYS A C 1
ATOM 1501 O O . LYS A 1 209 ? -5.665 26.879 -15.224 1.00 15.00 406 LYS A O 1
ATOM 1507 N N . SER A 1 210 ? -4.106 25.538 -16.124 1.00 14.22 407 SER A N 1
ATOM 1508 C CA . SER A 1 210 ? -4.423 25.901 -17.496 1.00 14.20 407 SER A CA 1
ATOM 1509 C C . SER A 1 210 ? -5.704 25.247 -17.982 1.00 14.70 407 SER A C 1
ATOM 1510 O O . SER A 1 210 ? -6.442 25.816 -18.783 1.00 15.32 407 SER A O 1
ATOM 1513 N N . LEU A 1 211 ? -5.911 23.986 -17.600 1.00 13.86 408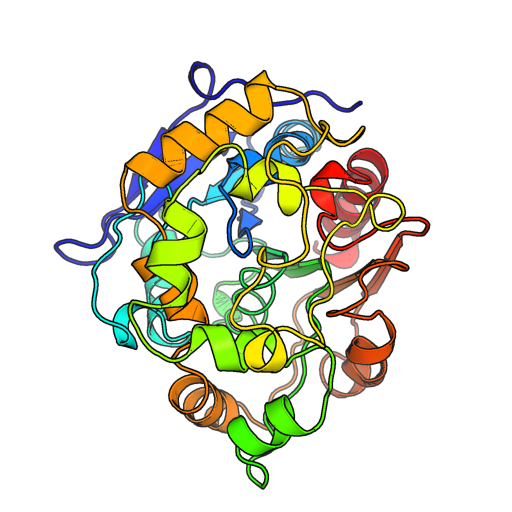 LEU A N 1
ATOM 1514 C CA . LEU A 1 211 ? -7.084 23.257 -18.044 1.00 14.52 408 LEU A CA 1
ATOM 1515 C C . LEU A 1 211 ? -8.329 23.643 -17.272 1.00 13.04 408 LEU A C 1
ATOM 1516 O O . LEU A 1 211 ? -9.378 23.842 -17.890 1.00 14.75 408 LEU A O 1
ATOM 1521 N N . PHE A 1 212 ? -8.274 23.685 -15.961 1.00 13.35 409 PHE A N 1
ATOM 1522 C CA . PHE A 1 212 ? -9.481 23.779 -15.152 1.00 13.38 409 PHE A CA 1
ATOM 1523 C C . PHE A 1 212 ? -9.857 25.254 -14.983 1.00 13.77 409 PHE A C 1
ATOM 1524 O O . PHE A 1 212 ? -9.565 25.877 -13.989 1.00 15.39 409 PHE A O 1
ATOM 1532 N N . ARG A 1 213 ? -10.570 25.739 -16.002 1.00 14.62 410 ARG A N 1
ATOM 1533 C CA . ARG A 1 213 ? -10.949 27.155 -16.066 1.00 15.40 410 ARG A CA 1
ATOM 1534 C C . ARG A 1 213 ? -12.381 27.244 -16.578 1.00 16.42 410 ARG A C 1
ATOM 1535 O O . ARG A 1 213 ? -12.833 26.412 -17.369 1.00 16.10 410 ARG A O 1
ATOM 1543 N N . ALA A 1 214 ? -13.068 28.334 -16.205 1.00 15.02 411 ALA A N 1
ATOM 1544 C CA . ALA A 1 214 ? -14.352 28.611 -16.811 1.00 15.85 411 ALA A CA 1
ATOM 1545 C C . ALA A 1 214 ? -14.139 28.995 -18.270 1.00 16.19 411 ALA A C 1
ATOM 1546 O O . ALA A 1 214 ? -13.043 29.380 -18.673 1.00 16.49 411 ALA A O 1
ATOM 1548 N N A SER A 1 215 ? -15.217 28.927 -19.061 0.50 17.37 412 SER A N 1
ATOM 1549 N N B SER A 1 215 ? -15.166 28.922 -19.128 0.50 15.40 412 SER A N 1
ATOM 1550 C CA A SER A 1 215 ? -15.170 29.196 -20.489 0.50 18.54 412 SER A CA 1
ATOM 1551 C CA B SER A 1 215 ? -14.922 29.174 -20.541 0.50 15.18 412 SER A CA 1
ATOM 1552 C C A SER A 1 215 ? -14.572 30.577 -20.780 0.50 18.03 412 SER A C 1
ATOM 1553 C C B SER A 1 215 ? -14.468 30.622 -20.764 0.50 15.61 412 SER A C 1
ATOM 1554 O O A SER A 1 215 ? -13.752 30.717 -21.685 0.50 20.72 412 SER A O 1
ATOM 1555 O O B SER A 1 215 ? -13.608 30.866 -21.596 0.50 16.83 412 SER A O 1
ATOM 1560 N N . ASP A 1 216 ? -14.979 31.561 -19.975 1.00 16.46 413 ASP A N 1
ATOM 1561 C CA . ASP A 1 216 ? -14.600 32.950 -20.173 1.00 18.02 413 ASP A CA 1
ATOM 1562 C C . ASP A 1 216 ? -13.178 33.182 -19.672 1.00 19.02 413 ASP A C 1
ATOM 1563 O O . ASP A 1 216 ? -12.607 34.256 -19.861 1.00 20.81 413 ASP A O 1
ATOM 1568 N N . GLU A 1 217 ? -12.586 32.209 -18.976 1.00 17.05 414 GLU A N 1
ATOM 1569 C CA . GLU A 1 217 ? -11.226 32.311 -18.457 1.00 16.71 414 GLU A CA 1
ATOM 1570 C C . GLU A 1 217 ? -10.229 31.508 -19.307 1.00 17.90 414 GLU A C 1
ATOM 1571 O O . GLU A 1 217 ? -9.048 31.386 -18.961 1.00 17.42 414 GLU A O 1
ATOM 1577 N N A SER A 1 218 ? -10.669 30.937 -20.426 0.50 19.36 415 SER A N 1
ATOM 1578 N N B SER A 1 218 ? -10.671 30.979 -20.438 0.50 16.85 415 SER A N 1
ATOM 1579 C CA A SER A 1 218 ? -9.872 29.951 -21.135 0.50 21.05 415 SER A CA 1
ATOM 1580 C CA B SER A 1 218 ? -9.853 30.059 -21.198 0.50 17.07 415 SER A CA 1
ATOM 1581 C C A SER A 1 218 ? -8.603 30.588 -21.701 0.50 20.41 415 SER A C 1
ATOM 1582 C C B SER A 1 218 ? -8.518 30.705 -21.558 0.50 17.25 415 SER A C 1
ATOM 1583 O O A SER A 1 218 ? -8.658 31.674 -22.291 0.50 21.93 415 SER A O 1
ATOM 1584 O O B SER A 1 218 ? -8.422 31.910 -21.853 0.50 17.99 415 SER A O 1
ATOM 1589 N N . VAL A 1 219 ? -7.475 29.872 -21.545 1.00 19.21 416 VAL A N 1
ATOM 1590 C CA . VAL A 1 219 ? -6.167 30.257 -22.061 1.00 20.93 416 VAL A CA 1
ATOM 1591 C C . VAL A 1 219 ? -5.733 29.337 -23.202 1.00 23.05 416 VAL A C 1
ATOM 1592 O O . VAL A 1 219 ? -4.624 29.534 -23.698 1.00 23.95 416 VAL A O 1
ATOM 1596 N N . LEU A 1 220 ? -6.583 28.402 -23.637 1.00 22.11 417 LEU A N 1
ATOM 1597 C CA . LEU A 1 220 ? -6.235 27.396 -24.648 1.00 24.56 417 LEU A CA 1
ATOM 1598 C C . LEU A 1 220 ? -7.224 27.465 -25.804 1.00 27.45 417 LEU A C 1
ATOM 1599 O O . LEU A 1 220 ? -8.383 27.737 -25.580 1.00 30.02 417 LEU A O 1
ATOM 1604 N N . SER A 1 221 ? -6.784 27.069 -27.002 1.00 35.78 418 SER A N 1
ATOM 1605 C CA . SER A 1 221 ? -7.691 26.773 -28.111 1.00 36.83 418 SER A CA 1
ATOM 1606 C C . SER A 1 221 ? -7.475 25.350 -28.638 1.00 33.65 418 SER A C 1
ATOM 1607 O O . SER A 1 221 ? -6.429 25.047 -29.197 1.00 37.28 418 SER A O 1
ATOM 1610 N N . MET A 1 222 ? -8.503 24.495 -28.525 1.00 31.69 419 MET A N 1
ATOM 1611 C CA . MET A 1 222 ? -8.433 23.083 -28.891 1.00 31.31 419 MET A CA 1
ATOM 1612 C C . MET A 1 222 ? -8.286 22.885 -30.409 1.00 34.07 419 MET A C 1
ATOM 1613 O O . MET A 1 222 ? -7.930 21.790 -30.867 1.00 29.49 419 MET A O 1
ATOM 1618 N N . HIS A 1 223 ? -8.560 23.937 -31.192 1.00 38.63 420 HIS A N 1
ATOM 1619 C CA . HIS A 1 223 ? -8.642 23.802 -32.641 1.00 43.11 420 HIS A CA 1
ATOM 1620 C C . HIS A 1 223 ? -7.307 24.159 -33.293 1.00 40.69 420 HIS A C 1
ATOM 1621 O O . HIS A 1 223 ? -7.149 23.960 -34.490 1.00 45.83 420 HIS A O 1
ATOM 1628 N N . LYS A 1 224 ? -6.337 24.628 -32.504 1.00 40.81 421 LYS A N 1
ATOM 1629 C CA . LYS A 1 224 ? -5.105 25.162 -33.060 1.00 42.81 421 LYS A CA 1
ATOM 1630 C C . LYS A 1 224 ? -3.861 24.451 -32.515 1.00 45.37 421 LYS A C 1
ATOM 1631 O O . LYS A 1 224 ? -2.809 25.074 -32.432 1.00 44.74 421 LYS A O 1
ATOM 1633 N N . VAL A 1 225 ? -3.929 23.138 -32.215 1.00 41.48 422 VAL A N 1
ATOM 1634 C CA . VAL A 1 225 ? -2.923 22.513 -31.358 1.00 33.59 422 VAL A CA 1
ATOM 1635 C C . VAL A 1 225 ? -1.775 21.873 -32.137 1.00 30.38 422 VAL A C 1
ATOM 1636 O O . VAL A 1 225 ? -0.597 22.023 -31.790 1.00 28.96 422 VAL A O 1
ATOM 1640 N N . CYS A 1 226 ? -2.092 21.087 -33.170 1.00 35.70 423 CYS A N 1
ATOM 1641 C CA . CYS A 1 226 ? -1.028 20.440 -33.921 1.00 35.68 423 CYS A CA 1
ATOM 1642 C C . CYS A 1 226 ? -0.162 21.479 -34.639 1.00 40.54 423 CYS A C 1
ATOM 1643 O O . CYS A 1 226 ? 1.054 21.364 -34.632 1.00 36.76 423 CYS A O 1
ATOM 1646 N N . GLU A 1 227 ? -0.797 22.502 -35.213 1.00 46.52 424 GLU A N 1
ATOM 1647 C CA . GLU A 1 227 ? -0.072 23.572 -35.883 1.00 44.71 424 GLU A CA 1
ATOM 1648 C C . GLU A 1 227 ? 0.915 24.181 -34.890 1.00 46.40 424 GLU A C 1
ATOM 1649 O O . GLU A 1 227 ? 2.104 24.288 -35.191 1.00 46.42 424 GLU A O 1
ATOM 1651 N N . ALA A 1 228 ? 0.409 24.509 -33.690 1.00 41.19 425 ALA A N 1
ATOM 1652 C CA . ALA A 1 228 ? 1.146 25.259 -32.686 1.00 37.06 425 ALA A CA 1
ATOM 1653 C C . ALA A 1 228 ? 2.299 24.433 -32.129 1.00 32.12 425 ALA A C 1
ATOM 1654 O O . ALA A 1 228 ? 3.302 24.991 -31.676 1.00 34.34 425 ALA A O 1
ATOM 1656 N N . GLY A 1 229 ? 2.131 23.100 -32.095 1.00 30.17 426 GLY A N 1
ATOM 1657 C CA . GLY A 1 229 ? 3.134 22.208 -31.538 1.00 28.20 426 GLY A CA 1
ATOM 1658 C C . GLY A 1 229 ? 2.850 21.762 -30.093 1.00 28.56 426 GLY A C 1
ATOM 1659 O O . GLY A 1 229 ? 3.729 21.218 -29.428 1.00 33.67 426 GLY A O 1
ATOM 1660 N N . GLY A 1 230 ? 1.649 22.021 -29.586 1.00 27.46 427 GLY A N 1
ATOM 1661 C CA . GLY A 1 230 ? 1.283 21.572 -28.253 1.00 25.25 427 GLY A CA 1
ATOM 1662 C C . GLY A 1 230 ? 0.182 22.429 -27.653 1.00 24.45 427 GLY A C 1
ATOM 1663 O O . GLY A 1 230 ? -0.167 23.491 -28.183 1.00 24.77 427 GLY A O 1
ATOM 1664 N N . LEU A 1 231 ? -0.385 21.959 -26.544 1.00 19.44 428 LEU A N 1
ATOM 1665 C CA . LEU A 1 231 ? -1.475 22.606 -25.843 1.00 21.95 428 LEU A CA 1
ATOM 1666 C C . LEU A 1 231 ? -1.078 23.954 -25.273 1.00 19.75 428 LEU A C 1
ATOM 1667 O O . LEU A 1 231 ? -1.933 24.842 -25.180 1.00 22.20 428 LEU A O 1
ATOM 1672 N N . PHE A 1 232 ? 0.140 24.061 -24.728 1.00 18.77 429 PHE A N 1
ATOM 1673 C CA . PHE A 1 232 ? 0.471 25.193 -23.869 1.00 20.71 429 PHE A CA 1
ATOM 1674 C C . PHE A 1 232 ? 1.521 26.109 -24.498 1.00 21.05 429 PHE A C 1
ATOM 1675 O O . PHE A 1 232 ? 2.084 26.963 -23.807 1.00 23.65 429 PHE A O 1
ATOM 1683 N N . VAL A 1 233 ? 1.769 25.951 -25.800 1.00 21.19 430 VAL A N 1
ATOM 1684 C CA . VAL A 1 233 ? 2.836 26.719 -26.422 1.00 22.92 430 VAL A CA 1
ATOM 1685 C C . VAL A 1 233 ? 2.530 28.216 -26.431 1.00 22.96 430 VAL A C 1
ATOM 1686 O O . VAL A 1 233 ? 3.466 29.013 -26.375 1.00 26.99 430 VAL A O 1
ATOM 1690 N N . ASN A 1 234 ? 1.244 28.594 -26.437 1.00 23.25 431 ASN A N 1
ATOM 1691 C CA . ASN A 1 234 ? 0.862 29.997 -26.477 1.00 23.23 431 ASN A CA 1
ATOM 1692 C C . ASN A 1 234 ? 0.241 30.494 -25.175 1.00 24.50 431 ASN A C 1
ATOM 1693 O O . ASN A 1 234 ? -0.165 31.637 -25.092 1.00 26.63 431 ASN A O 1
ATOM 1698 N N A SER A 1 235 ? 0.209 29.634 -24.146 0.50 22.21 432 SER A N 1
ATOM 1699 N N B SER A 1 235 ? 0.196 29.655 -24.143 0.50 18.92 432 SER A N 1
ATOM 1700 C CA A SER A 1 235 ? -0.488 29.904 -22.898 0.50 21.69 432 SER A CA 1
ATOM 1701 C CA B SER A 1 235 ? -0.532 29.994 -22.938 0.50 16.99 432 SER A CA 1
ATOM 1702 C C A SER A 1 235 ? 0.478 30.357 -21.816 0.50 19.77 432 SER A C 1
ATOM 1703 C C B SER A 1 235 ? 0.442 30.333 -21.818 0.50 16.97 432 SER A C 1
ATOM 1704 O O A SER A 1 235 ? 1.674 30.075 -21.882 0.50 20.83 432 SER A O 1
ATOM 1705 O O B SER A 1 235 ? 1.626 30.013 -21.911 0.50 18.51 432 SER A O 1
ATOM 1710 N N . PRO A 1 236 ? 0.009 31.044 -20.752 1.00 17.23 433 PRO A N 1
ATOM 1711 C CA . PRO A 1 236 ? 0.922 31.538 -19.723 1.00 18.97 433 PRO A CA 1
ATOM 1712 C C . PRO A 1 236 ? 1.785 30.469 -19.083 1.00 20.98 433 PRO A C 1
ATOM 1713 O O . PRO A 1 236 ? 1.325 29.368 -18.762 1.00 19.21 433 PRO A O 1
ATOM 1717 N N . GLU A 1 237 ? 3.042 30.813 -18.847 1.00 20.09 434 GLU A N 1
ATOM 1718 C CA . GLU A 1 237 ? 3.908 29.946 -18.074 1.00 21.04 434 GLU A CA 1
ATOM 1719 C C . GLU A 1 237 ? 3.399 29.836 -16.643 1.00 19.75 434 GLU A C 1
ATOM 1720 O O . GLU A 1 237 ? 3.568 28.768 -16.036 1.00 21.95 434 GLU A O 1
ATOM 1726 N N . GLU A 1 238 ? 2.838 30.918 -16.097 1.00 19.64 435 GLU A N 1
ATOM 1727 C CA . GLU A 1 238 ? 2.350 30.967 -14.730 1.00 20.73 435 GLU A CA 1
ATOM 1728 C C . GLU A 1 238 ? 0.893 31.401 -14.770 1.00 21.20 435 GLU A C 1
ATOM 1729 O O . GLU A 1 238 ? 0.529 32.548 -14.498 1.00 22.61 435 GLU A O 1
ATOM 1735 N N . PRO A 1 239 ? -0.024 30.503 -15.152 1.00 19.39 436 PRO A N 1
ATOM 1736 C CA . PRO A 1 239 ? -1.433 30.871 -15.205 1.00 19.76 436 PRO A CA 1
ATOM 1737 C C . PRO A 1 239 ? -1.980 31.283 -13.838 1.00 18.58 436 PRO A C 1
ATOM 1738 O O . PRO A 1 239 ? -1.587 30.782 -12.789 1.00 19.82 436 PRO A O 1
ATOM 1742 N N . SER A 1 240 ? -2.953 32.176 -13.876 1.00 19.14 437 SER A N 1
ATOM 1743 C CA . SER A 1 240 ? -3.718 32.520 -12.694 1.00 19.38 437 SER A CA 1
ATOM 1744 C C . SER A 1 240 ? -4.616 31.345 -12.327 1.00 20.60 437 SER A C 1
ATOM 1745 O O . SER A 1 240 ? -4.824 30.404 -13.092 1.00 19.33 437 SER A O 1
ATOM 1748 N N . LEU A 1 241 ? -5.111 31.417 -11.107 1.00 19.28 438 LEU A N 1
ATOM 1749 C CA . LEU A 1 241 ? -6.027 30.420 -10.621 1.00 20.02 438 LEU A CA 1
ATOM 1750 C C . LEU A 1 241 ? -7.436 30.762 -11.108 1.00 18.47 438 LEU A C 1
ATOM 1751 O O . LEU A 1 241 ? -7.962 31.848 -10.859 1.00 20.24 438 LEU A O 1
ATOM 1756 N N . SER A 1 242 ? -8.137 29.831 -11.737 1.00 17.72 439 SER A N 1
ATOM 1757 C CA . SER A 1 242 ? -9.538 30.013 -12.084 1.00 17.70 439 SER A CA 1
ATOM 1758 C C . SER A 1 242 ? -10.358 30.303 -10.835 1.00 18.53 439 SER A C 1
ATOM 1759 O O . SER A 1 242 ? -10.120 29.716 -9.781 1.00 17.56 439 SER A O 1
ATOM 1762 N N . ARG A 1 243 ? -11.420 31.102 -11.035 1.00 18.70 440 ARG A N 1
ATOM 1763 C CA . ARG A 1 243 ? -12.424 31.281 -9.987 1.00 19.10 440 ARG A CA 1
ATOM 1764 C C . ARG A 1 243 ? -13.068 29.960 -9.573 1.00 19.49 440 ARG A C 1
ATOM 1765 O O . ARG A 1 243 ? -13.692 29.901 -8.509 1.00 21.56 440 ARG A O 1
ATOM 1773 N N . MET A 1 244 ? -12.998 28.919 -10.400 1.00 18.33 441 MET A N 1
ATOM 1774 C CA . MET A 1 244 ? -13.672 27.666 -10.095 1.00 19.09 441 MET A CA 1
ATOM 1775 C C . MET A 1 244 ? -12.954 26.832 -9.049 1.00 18.36 441 MET A C 1
ATOM 1776 O O . MET A 1 244 ? -13.586 25.895 -8.543 1.00 20.27 441 MET A O 1
ATOM 1781 N N . VAL A 1 245 ? -11.643 27.043 -8.821 1.00 17.57 442 VAL A N 1
ATOM 1782 C CA . VAL A 1 245 ? -10.849 26.129 -8.027 1.00 17.88 442 VAL A CA 1
ATOM 1783 C C . VAL A 1 245 ? -9.941 26.860 -7.053 1.00 18.86 442 VAL A C 1
ATOM 1784 O O . VAL A 1 245 ? -9.552 28.000 -7.313 1.00 19.95 442 VAL A O 1
ATOM 1788 N N . THR A 1 246 ? -9.548 26.183 -5.981 1.00 18.08 443 THR A N 1
ATOM 1789 C CA . THR A 1 246 ? -8.555 26.705 -5.065 1.00 18.11 443 THR A CA 1
ATOM 1790 C C . THR A 1 246 ? -7.188 26.107 -5.393 1.00 17.50 443 THR A C 1
ATOM 1791 O O . THR A 1 246 ? -7.035 25.035 -6.031 1.00 17.44 443 THR A O 1
ATOM 1795 N N . GLU A 1 247 ? -6.134 26.700 -4.823 1.00 18.31 444 GLU A N 1
ATOM 1796 C CA . GLU A 1 247 ? -4.795 26.192 -4.911 1.00 18.52 444 GLU A CA 1
ATOM 1797 C C . GLU A 1 247 ? -4.724 24.782 -4.326 1.00 17.42 444 GLU A C 1
ATOM 1798 O O . GLU A 1 247 ? -4.078 23.927 -4.897 1.00 17.54 444 GLU A O 1
ATOM 1804 N N . GLU A 1 248 ? -5.419 24.531 -3.228 1.00 17.09 445 GLU A N 1
ATOM 1805 C CA . GLU A 1 248 ? -5.389 23.242 -2.560 1.00 19.51 445 GLU A CA 1
ATOM 1806 C C . GLU A 1 248 ? -6.000 22.193 -3.477 1.00 16.56 445 GLU A C 1
ATOM 1807 O O . GLU A 1 248 ? -5.470 21.090 -3.566 1.00 17.78 445 GLU A O 1
ATOM 1813 N N . GLU A 1 249 ? -7.085 22.548 -4.167 1.00 16.52 446 GLU A N 1
ATOM 1814 C CA . GLU A 1 249 ? -7.720 21.599 -5.085 1.00 16.45 446 GLU A CA 1
ATOM 1815 C C . GLU A 1 249 ? -6.777 21.282 -6.249 1.00 15.94 446 GLU A C 1
ATOM 1816 O O . GLU A 1 249 ? -6.612 20.117 -6.639 1.00 16.29 446 GLU A O 1
ATOM 1822 N N . ILE A 1 250 ? -6.099 22.273 -6.829 1.00 15.41 447 ILE A N 1
ATOM 1823 C CA . ILE A 1 250 ? -5.128 22.029 -7.881 1.00 15.58 447 ILE A CA 1
ATOM 1824 C C . ILE A 1 250 ? -4.059 21.082 -7.382 1.00 15.65 447 ILE A C 1
ATOM 1825 O O . ILE A 1 250 ? -3.686 20.144 -8.074 1.00 15.95 447 ILE A O 1
ATOM 1830 N N . GLN A 1 251 ? -3.544 21.323 -6.165 1.00 16.71 448 GLN A N 1
ATOM 1831 C CA . GLN A 1 251 ? -2.479 20.503 -5.655 1.00 17.54 448 GLN A CA 1
ATOM 1832 C C . GLN A 1 251 ? -2.918 19.053 -5.452 1.00 16.23 448 GLN A C 1
ATOM 1833 O O . GLN A 1 251 ? -2.075 18.176 -5.540 1.00 16.29 448 GLN A O 1
ATOM 1839 N N . PHE A 1 252 ? -4.200 18.803 -5.196 1.00 15.59 449 PHE A N 1
ATOM 1840 C CA . PHE A 1 252 ? -4.647 17.417 -5.111 1.00 15.24 449 PHE A CA 1
ATOM 1841 C C . PHE A 1 252 ? -4.443 16.737 -6.468 1.00 14.12 449 PHE A C 1
ATOM 1842 O O . PHE A 1 252 ? -3.940 15.617 -6.552 1.00 14.34 449 PHE A O 1
ATOM 1850 N N . TYR A 1 253 ? -4.878 17.398 -7.548 1.00 14.35 450 TYR A N 1
ATOM 1851 C CA . TYR A 1 253 ? -4.689 16.826 -8.871 1.00 14.63 450 TYR A CA 1
ATOM 1852 C C . TYR A 1 253 ? -3.212 16.623 -9.187 1.00 14.75 450 TYR A C 1
ATOM 1853 O O . TYR A 1 253 ? -2.800 15.580 -9.699 1.00 14.38 450 TYR A O 1
ATOM 1862 N N . VAL A 1 254 ? -2.379 17.599 -8.808 1.00 14.05 451 VAL A N 1
ATOM 1863 C CA . VAL A 1 254 ? -0.944 17.455 -9.024 1.00 15.27 451 VAL A CA 1
ATOM 1864 C C . VAL A 1 254 ? -0.436 16.186 -8.341 1.00 16.70 451 VAL A C 1
ATOM 1865 O O . VAL A 1 254 ? 0.276 15.400 -8.948 1.00 16.84 451 VAL A O 1
ATOM 1869 N N . GLN A 1 255 ? -0.822 15.985 -7.090 1.00 16.14 452 GLN A N 1
ATOM 1870 C CA . GLN A 1 255 ? -0.326 14.831 -6.368 1.00 17.34 452 GLN A CA 1
ATOM 1871 C C . GLN A 1 255 ? -0.798 13.525 -6.997 1.00 16.42 452 GLN A C 1
ATOM 1872 O O . GLN A 1 255 ? -0.061 12.559 -7.063 1.00 18.48 452 GLN A O 1
ATOM 1878 N N . GLN A 1 256 ? -2.036 13.513 -7.500 1.00 14.37 453 GLN A N 1
ATOM 1879 C CA . GLN A 1 256 ? -2.577 12.297 -8.074 1.00 14.69 453 GLN A CA 1
ATOM 1880 C C . GLN A 1 256 ? -1.829 11.950 -9.357 1.00 15.41 453 GLN A C 1
ATOM 1881 O O . GLN A 1 256 ? -1.544 10.772 -9.584 1.00 17.64 453 GLN A O 1
ATOM 1887 N N . PHE A 1 257 ? -1.493 12.935 -10.157 1.00 14.18 454 PHE A N 1
ATOM 1888 C CA . PHE A 1 257 ? -0.868 12.671 -11.449 1.00 14.23 454 PHE A CA 1
ATOM 1889 C C . PHE A 1 257 ? 0.645 12.480 -11.362 1.00 15.62 454 PHE A C 1
ATOM 1890 O O . PHE A 1 257 ? 1.254 12.045 -12.336 1.00 17.36 454 PHE A O 1
ATOM 1898 N N . LYS A 1 258 ? 1.260 12.724 -10.197 1.00 18.16 455 LYS A N 1
ATOM 1899 C CA . LYS A 1 258 ? 2.630 12.250 -9.988 1.00 21.01 455 LYS A CA 1
ATOM 1900 C C . LYS A 1 258 ? 2.718 10.719 -9.919 1.00 22.76 455 LYS A C 1
ATOM 1901 O O . LYS A 1 258 ? 3.760 10.133 -10.203 1.00 26.06 455 LYS A O 1
ATOM 1907 N N . LYS A 1 259 ? 1.618 10.009 -9.573 1.00 21.54 456 LYS A N 1
ATOM 1908 C CA . LYS A 1 259 ? 1.638 8.550 -9.405 1.00 23.25 456 LYS A CA 1
ATOM 1909 C C . LYS A 1 259 ? 1.920 7.820 -10.723 1.00 23.38 456 LYS A C 1
ATOM 1910 O O . LYS A 1 259 ? 2.807 6.980 -10.788 1.00 29.20 456 LYS A O 1
ATOM 1916 N N . SER A 1 260 ? 1.155 8.131 -11.778 1.00 23.23 457 SER A N 1
ATOM 1917 C CA . SER A 1 260 ? 1.204 7.383 -13.019 1.00 21.76 457 SER A CA 1
ATOM 1918 C C . SER A 1 260 ? 1.295 8.293 -14.234 1.00 20.43 457 SER A C 1
ATOM 1919 O O . SER A 1 260 ? 1.552 7.798 -15.334 1.00 22.70 457 SER A O 1
ATOM 1922 N N . GLY A 1 261 ? 1.185 9.605 -14.044 1.00 17.56 458 GLY A N 1
ATOM 1923 C CA . GLY A 1 261 ? 1.342 10.515 -15.169 1.00 18.06 458 GLY A CA 1
ATOM 1924 C C . GLY A 1 261 ? 0.187 10.370 -16.143 1.00 16.34 458 GLY A C 1
ATOM 1925 O O . GLY A 1 261 ? -0.910 9.983 -15.809 1.00 17.04 458 GLY A O 1
ATOM 1926 N N . PHE A 1 262 ? 0.423 10.760 -17.373 1.00 14.16 459 PHE A N 1
ATOM 1927 C CA . PHE A 1 262 ? -0.636 10.945 -18.341 1.00 13.76 459 PHE A CA 1
ATOM 1928 C C . PHE A 1 262 ? -0.699 9.881 -19.418 1.00 14.35 459 PHE A C 1
ATOM 1929 O O . PHE A 1 262 ? -1.571 9.961 -20.273 1.00 14.98 459 PHE A O 1
ATOM 1937 N N . ARG A 1 263 ? 0.167 8.863 -19.396 1.00 13.70 460 ARG A N 1
ATOM 1938 C CA . ARG A 1 263 ? 0.125 7.864 -20.438 1.00 14.07 460 ARG A CA 1
ATOM 1939 C C . ARG A 1 263 ? -1.192 7.083 -20.440 1.00 13.55 460 ARG A C 1
ATOM 1940 O O . ARG A 1 263 ? -1.850 6.960 -21.484 1.00 13.84 460 ARG A O 1
ATOM 1948 N N . GLY A 1 264 ? -1.570 6.543 -19.309 1.00 13.47 461 GLY A N 1
ATOM 1949 C CA . GLY A 1 264 ? -2.840 5.822 -19.236 1.00 13.15 461 GLY A CA 1
ATOM 1950 C C . GLY A 1 264 ? -4.027 6.696 -19.592 1.00 12.69 461 GLY A C 1
ATOM 1951 O O . GLY A 1 264 ? -4.804 6.316 -20.461 1.00 12.87 461 GLY A O 1
ATOM 1952 N N . PRO A 1 265 ? -4.115 7.888 -18.991 1.00 12.73 462 PRO A N 1
ATOM 1953 C CA . PRO A 1 265 ? -5.187 8.808 -19.381 1.00 13.45 462 PRO A CA 1
ATOM 1954 C C . PRO A 1 265 ? -5.220 9.054 -20.866 1.00 12.62 462 PRO A C 1
ATOM 1955 O O . PRO A 1 265 ? -6.268 8.966 -21.502 1.00 13.20 462 PRO A O 1
ATOM 1959 N N . LEU A 1 266 ? -4.072 9.350 -21.486 1.00 13.09 463 LEU A N 1
ATOM 1960 C CA . LEU A 1 266 ? -4.063 9.664 -22.914 1.00 12.12 463 LEU A CA 1
ATOM 1961 C C . LEU A 1 266 ? -4.406 8.445 -23.755 1.00 13.33 463 LEU A C 1
ATOM 1962 O O . LEU A 1 266 ? -4.989 8.577 -24.850 1.00 13.57 463 LEU A O 1
ATOM 1967 N N . ASN A 1 267 ? -4.162 7.258 -23.229 1.00 13.10 464 ASN A N 1
ATOM 1968 C CA . ASN A 1 267 ? -4.452 6.056 -23.966 1.00 13.91 464 ASN A CA 1
ATOM 1969 C C . ASN A 1 267 ? -5.956 5.905 -24.218 1.00 13.04 464 ASN A C 1
ATOM 1970 O O . ASN A 1 267 ? -6.363 5.216 -25.153 1.00 13.43 464 ASN A O 1
ATOM 1975 N N . TRP A 1 268 ? -6.799 6.579 -23.412 1.00 12.96 465 TRP A N 1
ATOM 1976 C CA . TRP A 1 268 ? -8.239 6.566 -23.686 1.00 13.01 465 TRP A CA 1
ATOM 1977 C C . TRP A 1 268 ? -8.558 7.106 -25.074 1.00 14.07 465 TRP A C 1
ATOM 1978 O O . TRP A 1 268 ? -9.555 6.714 -25.681 1.00 14.15 465 TRP A O 1
ATOM 1989 N N . TYR A 1 269 ? -7.700 7.986 -25.585 1.00 13.68 466 TYR A N 1
ATOM 1990 C CA . TYR A 1 269 ? -7.863 8.625 -26.876 1.00 13.98 466 TYR A CA 1
ATOM 1991 C C . TYR A 1 269 ? -7.251 7.826 -28.023 1.00 15.74 466 TYR A C 1
ATOM 1992 O O . TYR A 1 269 ? -7.445 8.233 -29.192 1.00 15.61 466 TYR A O 1
ATOM 2001 N N . ARG A 1 270 ? -6.565 6.701 -27.736 1.00 14.43 467 ARG A N 1
ATOM 2002 C CA . ARG A 1 270 ? -5.727 6.047 -28.744 1.00 14.42 467 ARG A CA 1
ATOM 2003 C C . ARG A 1 270 ? -6.326 4.724 -29.215 1.00 15.47 467 ARG A C 1
ATOM 2004 O O . ARG A 1 270 ? -5.604 3.893 -29.739 1.00 16.33 467 ARG A O 1
ATOM 2012 N N . ASN A 1 271 ? -7.640 4.564 -29.041 1.00 14.67 468 ASN A N 1
ATOM 2013 C CA . ASN A 1 271 ? -8.330 3.349 -29.439 1.00 15.08 468 ASN A CA 1
ATOM 2014 C C . ASN A 1 271 ? -9.498 3.694 -30.360 1.00 16.27 468 ASN A C 1
ATOM 2015 O O . ASN A 1 271 ? -10.522 3.026 -30.342 1.00 16.24 468 ASN A O 1
ATOM 2020 N N A MET A 1 272 ? -9.368 4.746 -31.166 0.50 15.66 469 MET A N 1
ATOM 2021 N N B MET A 1 272 ? -9.382 4.747 -31.157 0.50 16.33 469 MET A N 1
ATOM 2022 C CA A MET A 1 272 ? -10.522 5.224 -31.919 0.50 16.84 469 MET A CA 1
ATOM 2023 C CA B MET A 1 272 ? -10.520 5.178 -31.958 0.50 17.98 469 MET A CA 1
ATOM 2024 C C A MET A 1 272 ? -11.016 4.172 -32.914 0.50 16.56 469 MET A C 1
ATOM 2025 C C B MET A 1 272 ? -11.021 4.063 -32.869 0.50 17.60 469 MET A C 1
ATOM 2026 O O A MET A 1 272 ? -12.235 3.993 -33.029 0.50 15.79 469 MET A O 1
ATOM 2027 O O B MET A 1 272 ? -12.208 3.726 -32.923 0.50 16.83 469 MET A O 1
ATOM 2036 N N . GLU A 1 273 ? -10.128 3.465 -33.622 1.00 17.61 470 GLU A N 1
ATOM 2037 C CA . GLU A 1 273 ? -10.570 2.434 -34.560 1.00 18.77 470 GLU A CA 1
ATOM 2038 C C . GLU A 1 273 ? -11.161 1.227 -33.832 1.00 18.50 470 GLU A C 1
ATOM 2039 O O . GLU A 1 273 ? -12.196 0.681 -34.223 1.00 18.34 470 GLU A O 1
ATOM 2045 N N . ARG A 1 274 ? -10.508 0.810 -32.768 1.00 17.72 471 ARG A N 1
ATOM 2046 C CA . ARG A 1 274 ? -10.930 -0.347 -32.026 1.00 18.14 471 ARG A CA 1
ATOM 2047 C C . ARG A 1 274 ? -12.313 -0.090 -31.439 1.00 17.90 471 ARG A C 1
ATOM 2048 O O . ARG A 1 274 ? -13.206 -0.952 -31.475 1.00 19.37 471 ARG A O 1
ATOM 2056 N N . ASN A 1 275 ? -12.503 1.089 -30.882 1.00 16.92 472 ASN A N 1
ATOM 2057 C CA . ASN A 1 275 ? -13.785 1.463 -30.301 1.00 16.36 472 ASN A CA 1
ATOM 2058 C C . ASN A 1 275 ? -14.891 1.510 -31.354 1.00 17.52 472 ASN A C 1
ATOM 2059 O O . ASN A 1 275 ? -16.029 1.167 -31.040 1.00 18.18 472 ASN A O 1
ATOM 2064 N N . TRP A 1 276 ? -14.575 2.072 -32.520 1.00 16.26 473 TRP A N 1
ATOM 2065 C CA . TRP A 1 276 ? -15.550 2.149 -33.586 1.00 16.38 473 TRP A CA 1
ATOM 2066 C C . TRP A 1 276 ? -15.956 0.753 -34.033 1.00 19.20 473 TRP A C 1
ATOM 2067 O O . TRP A 1 276 ? -17.153 0.501 -34.234 1.00 17.86 473 TRP A O 1
ATOM 2078 N N . LYS A 1 277 ? -15.015 -0.165 -34.170 1.00 19.13 474 LYS A N 1
ATOM 2079 C CA . LYS A 1 277 ? -15.342 -1.523 -34.576 1.00 19.69 474 LYS A CA 1
ATOM 2080 C C . LYS A 1 277 ? -16.266 -2.167 -33.545 1.00 21.12 474 LYS A C 1
ATOM 2081 O O . LYS A 1 277 ? -17.193 -2.892 -33.896 1.00 20.72 474 LYS A O 1
ATOM 2087 N N . TRP A 1 278 ? -16.001 -1.991 -32.256 1.00 18.81 475 TRP A N 1
ATOM 2088 C CA . TRP A 1 278 ? -16.841 -2.567 -31.232 1.00 18.33 475 TRP A CA 1
ATOM 2089 C C . TRP A 1 278 ? -18.228 -1.967 -31.281 1.00 19.44 475 TRP A C 1
ATOM 2090 O O . TRP A 1 278 ? -19.207 -2.704 -31.286 1.00 20.54 475 TRP A O 1
ATOM 2101 N N . ALA A 1 279 ? -18.304 -0.637 -31.396 1.00 18.35 476 ALA A N 1
ATOM 2102 C CA . ALA A 1 279 ? -19.573 0.060 -31.416 1.00 18.67 476 ALA A CA 1
ATOM 2103 C C . ALA A 1 279 ? -20.451 -0.387 -32.578 1.00 21.11 476 ALA A C 1
ATOM 2104 O O . ALA A 1 279 ? -21.664 -0.491 -32.435 1.00 22.83 476 ALA A O 1
ATOM 2106 N N . CYS A 1 280 ? -19.848 -0.644 -33.729 1.00 19.18 477 CYS A N 1
ATOM 2107 C CA . CYS A 1 280 ? -20.616 -1.072 -34.899 1.00 20.53 477 CYS A CA 1
ATOM 2108 C C . CYS A 1 280 ? -21.395 -2.351 -34.585 1.00 25.01 477 CYS A C 1
ATOM 2109 O O . CYS A 1 280 ? -22.483 -2.548 -35.127 1.00 27.15 477 CYS A O 1
ATOM 2112 N N . LYS A 1 281 ? -20.925 -3.166 -33.640 1.00 22.26 478 LYS A N 1
ATOM 2113 C CA . LYS A 1 281 ? -21.599 -4.424 -33.313 1.00 23.30 478 LYS A CA 1
ATOM 2114 C C . LYS A 1 281 ? -22.943 -4.199 -32.621 1.00 25.23 478 LYS A C 1
ATOM 2115 O O . LYS A 1 281 ? -23.732 -5.122 -32.489 1.00 28.11 478 LYS A O 1
ATOM 2121 N N . SER A 1 282 ? -23.195 -2.992 -32.125 1.00 25.27 479 SER A N 1
ATOM 2122 C CA . SER A 1 282 ? -24.381 -2.669 -31.349 1.00 27.58 479 SER A CA 1
ATOM 2123 C C . SER A 1 282 ? -25.397 -1.926 -32.200 1.00 31.90 479 SER A C 1
ATOM 2124 O O . SER A 1 282 ? -26.434 -1.475 -31.682 1.00 31.18 479 SER A O 1
ATOM 2127 N N . LEU A 1 283 ? -25.102 -1.791 -33.501 1.00 32.40 480 LEU A N 1
ATOM 2128 C CA . LEU A 1 283 ? -25.883 -0.878 -34.312 1.00 31.09 480 LEU A CA 1
ATOM 2129 C C . LEU A 1 283 ? -27.310 -1.392 -34.416 1.00 27.04 480 LEU A C 1
ATOM 2130 O O . LEU A 1 283 ? -27.573 -2.576 -34.507 1.00 25.90 480 LEU A O 1
ATOM 2135 N N . GLY A 1 284 ? -28.237 -0.447 -34.299 1.00 27.55 481 GLY A N 1
ATOM 2136 C CA . GLY A 1 284 ? -29.645 -0.761 -34.393 1.00 28.28 481 GLY A CA 1
ATOM 2137 C C . GLY A 1 284 ? -30.286 -0.892 -33.017 1.00 27.56 481 GLY A C 1
ATOM 2138 O O . GLY A 1 284 ? -31.492 -0.821 -32.893 1.00 28.80 481 GLY A O 1
ATOM 2139 N N . ARG A 1 285 ? -29.494 -1.163 -31.974 1.00 24.84 482 ARG A N 1
ATOM 2140 C CA . ARG A 1 285 ? -30.066 -1.377 -30.654 1.00 22.75 482 ARG A CA 1
ATOM 2141 C C . ARG A 1 285 ? -30.445 -0.019 -30.074 1.00 24.55 482 ARG A C 1
ATOM 2142 O O . ARG A 1 285 ? -29.823 0.976 -30.399 1.00 32.70 482 ARG A O 1
ATOM 2150 N N . LYS A 1 286 ? -31.570 0.049 -29.359 1.00 22.65 483 LYS A N 1
ATOM 2151 C CA . LYS A 1 286 ? -32.008 1.268 -28.735 1.00 21.96 483 LYS A CA 1
ATOM 2152 C C . LYS A 1 286 ? -31.800 1.096 -27.245 1.00 21.76 483 LYS A C 1
ATOM 2153 O O . LYS A 1 286 ? -31.958 -0.006 -26.730 1.00 25.42 483 LYS A O 1
ATOM 2159 N N . ILE A 1 287 ? -31.464 2.209 -26.625 1.00 20.15 484 ILE A N 1
ATOM 2160 C CA . ILE A 1 287 ? -31.379 2.285 -25.175 1.00 19.45 484 ILE 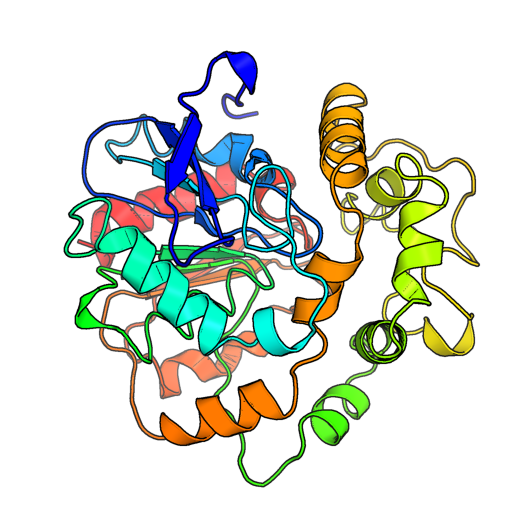A CA 1
ATOM 2161 C C . ILE A 1 287 ? -32.774 2.603 -24.636 1.00 19.00 484 ILE A C 1
ATOM 2162 O O . ILE A 1 287 ? -33.319 3.704 -24.900 1.00 18.41 484 ILE A O 1
ATOM 2167 N N . LEU A 1 288 ? -33.272 1.663 -23.829 1.00 18.50 485 LEU A N 1
ATOM 2168 C CA . LEU A 1 288 ? -34.621 1.710 -23.282 1.00 19.77 485 LEU A CA 1
ATOM 2169 C C . LEU A 1 288 ? -34.661 1.854 -21.773 1.00 19.82 485 LEU A C 1
ATOM 2170 O O . LEU A 1 288 ? -35.716 2.202 -21.220 1.00 21.71 485 LEU A O 1
ATOM 2175 N N . ILE A 1 289 ? -33.496 1.743 -21.115 1.00 16.85 486 ILE A N 1
ATOM 2176 C CA . ILE A 1 289 ? -33.451 2.039 -19.692 1.00 16.53 486 ILE A CA 1
ATOM 2177 C C . ILE A 1 289 ? -33.550 3.553 -19.517 1.00 14.30 486 ILE A C 1
ATOM 2178 O O . ILE A 1 289 ? -33.283 4.307 -20.462 1.00 16.49 486 ILE A O 1
ATOM 2183 N N . PRO A 1 290 ? -33.884 4.026 -18.320 1.00 14.86 487 PRO A N 1
ATOM 2184 C CA . PRO A 1 290 ? -33.962 5.463 -18.085 1.00 15.16 487 PRO A CA 1
ATOM 2185 C C . PRO A 1 290 ? -32.632 6.140 -18.418 1.00 15.25 487 PRO A C 1
ATOM 2186 O O . PRO A 1 290 ? -31.561 5.612 -18.040 1.00 14.61 487 PRO A O 1
ATOM 2190 N N . ALA A 1 291 ? -32.683 7.301 -19.050 1.00 13.49 488 ALA A N 1
ATOM 2191 C CA . ALA A 1 291 ? -31.488 7.939 -19.590 1.00 13.19 488 ALA A CA 1
ATOM 2192 C C . ALA A 1 291 ? -31.626 9.439 -19.547 1.00 13.95 488 ALA A C 1
ATOM 2193 O O . ALA A 1 291 ? -32.699 9.959 -19.839 1.00 14.58 488 ALA A O 1
ATOM 2195 N N . LEU A 1 292 ? -30.563 10.105 -19.148 1.00 12.97 489 LEU A N 1
ATOM 2196 C CA . LEU A 1 292 ? -30.493 11.549 -18.988 1.00 12.73 489 LEU A CA 1
ATOM 2197 C C . LEU A 1 292 ? -29.283 12.068 -19.742 1.00 12.75 489 LEU A C 1
ATOM 2198 O O . LEU A 1 292 ? -28.155 11.567 -19.544 1.00 13.27 489 LEU A O 1
ATOM 2203 N N . MET A 1 293 ? -29.439 13.127 -20.524 1.00 12.80 490 MET A N 1
ATOM 2204 C CA . MET A 1 293 ? -28.340 13.814 -21.201 1.00 12.65 490 MET A CA 1
ATOM 2205 C C . MET A 1 293 ? -28.308 15.242 -20.721 1.00 12.19 490 MET A C 1
ATOM 2206 O O . MET A 1 293 ? -29.360 15.943 -20.816 1.00 13.90 490 MET A O 1
ATOM 2211 N N . VAL A 1 294 ? -27.208 15.651 -20.115 1.00 12.34 491 VAL A N 1
ATOM 2212 C CA . VAL A 1 294 ? -27.064 17.003 -19.612 1.00 13.45 491 VAL A CA 1
ATOM 2213 C C . VAL A 1 294 ? -26.064 17.723 -20.478 1.00 13.83 491 VAL A C 1
ATOM 2214 O O . VAL A 1 294 ? -24.916 17.331 -20.589 1.00 14.17 491 VAL A O 1
ATOM 2218 N N . THR A 1 295 ? -26.483 18.826 -21.097 1.00 13.96 492 THR A N 1
ATOM 2219 C CA . THR A 1 295 ? -25.635 19.631 -21.957 1.00 14.23 492 THR A CA 1
ATOM 2220 C C . THR A 1 295 ? -25.188 20.870 -21.201 1.00 13.75 492 THR A C 1
ATOM 2221 O O . THR A 1 295 ? -25.815 21.332 -20.257 1.00 14.88 492 THR A O 1
ATOM 2225 N N . ALA A 1 296 ? -24.055 21.407 -21.662 1.00 14.42 493 ALA A N 1
ATOM 2226 C CA . ALA A 1 296 ? -23.370 22.538 -21.073 1.00 14.64 493 ALA A CA 1
ATOM 2227 C C . ALA A 1 296 ? -23.230 23.600 -22.154 1.00 16.00 493 ALA A C 1
ATOM 2228 O O . ALA A 1 296 ? -22.515 23.394 -23.109 1.00 15.43 493 ALA A O 1
ATOM 2230 N N . GLU A 1 297 ? -23.829 24.765 -21.943 1.00 15.14 494 GLU A N 1
ATOM 2231 C CA . GLU A 1 297 ? -23.890 25.806 -22.983 1.00 16.27 494 GLU A CA 1
ATOM 2232 C C . GLU A 1 297 ? -22.529 26.196 -23.547 1.00 16.27 494 GLU A C 1
ATOM 2233 O O . GLU A 1 297 ? -22.417 26.452 -24.740 1.00 17.31 494 GLU A O 1
ATOM 2239 N N . LYS A 1 298 ? -21.519 26.320 -22.678 1.00 15.39 495 LYS A N 1
ATOM 2240 C CA . LYS A 1 298 ? -20.227 26.880 -23.002 1.00 15.81 495 LYS A CA 1
ATOM 2241 C C . LYS A 1 298 ? -19.158 25.790 -23.086 1.00 15.27 495 LYS A C 1
ATOM 2242 O O . LYS A 1 298 ? -17.967 26.155 -23.056 1.00 16.02 495 LYS A O 1
ATOM 2248 N N . ASP A 1 299 ? -19.510 24.509 -23.245 1.00 14.58 496 ASP A N 1
ATOM 2249 C CA . ASP A 1 299 ? -18.510 23.529 -23.638 1.00 14.84 496 ASP A CA 1
ATOM 2250 C C . ASP A 1 299 ? -18.310 23.628 -25.138 1.00 15.48 496 ASP A C 1
ATOM 2251 O O . ASP A 1 299 ? -19.204 23.312 -25.892 1.00 16.06 496 ASP A O 1
ATOM 2256 N N . PHE A 1 300 ? -17.138 24.090 -25.577 1.00 16.95 497 PHE A N 1
ATOM 2257 C CA . PHE A 1 300 ? -16.957 24.442 -26.979 1.00 18.45 497 PHE A CA 1
ATOM 2258 C C . PHE A 1 300 ? -16.430 23.247 -27.768 1.00 19.31 497 PHE A C 1
ATOM 2259 O O . PHE A 1 300 ? -16.214 23.359 -28.975 1.00 20.85 497 PHE A O 1
ATOM 2267 N N . VAL A 1 301 ? -16.195 22.091 -27.108 1.00 17.54 498 VAL A N 1
ATOM 2268 C CA . VAL A 1 301 ? -15.844 20.876 -27.800 1.00 17.26 498 VAL A CA 1
ATOM 2269 C C . VAL A 1 301 ? -17.043 19.938 -27.847 1.00 17.28 498 VAL A C 1
ATOM 2270 O O . VAL A 1 301 ? -17.524 19.562 -28.917 1.00 19.21 498 VAL A O 1
ATOM 2274 N N . LEU A 1 302 ? -17.580 19.607 -26.660 1.00 15.91 499 LEU A N 1
ATOM 2275 C CA . LEU A 1 302 ? -18.804 18.820 -26.564 1.00 17.31 499 LEU A CA 1
ATOM 2276 C C . LEU A 1 302 ? -19.993 19.762 -26.538 1.00 16.17 499 LEU A C 1
ATOM 2277 O O . LEU A 1 302 ? -20.580 20.038 -25.499 1.00 16.46 499 LEU A O 1
ATOM 2282 N N . VAL A 1 303 ? -20.308 20.322 -27.726 1.00 16.78 500 VAL A N 1
ATOM 2283 C CA . VAL A 1 303 ? -21.312 21.361 -27.792 1.00 17.19 500 VAL A CA 1
ATOM 2284 C C . VAL A 1 303 ? -22.682 20.727 -27.633 1.00 15.42 500 VAL A C 1
ATOM 2285 O O . VAL A 1 303 ? -22.919 19.574 -28.005 1.00 16.77 500 VAL A O 1
ATOM 2289 N N . PRO A 1 304 ? -23.636 21.500 -27.074 1.00 17.77 501 PRO A N 1
ATOM 2290 C CA . PRO A 1 304 ? -24.972 20.924 -26.908 1.00 16.77 501 PRO A CA 1
ATOM 2291 C C . PRO A 1 304 ? -25.610 20.325 -28.165 1.00 17.81 501 PRO A C 1
ATOM 2292 O O . PRO A 1 304 ? -26.241 19.283 -28.119 1.00 17.93 501 PRO A O 1
ATOM 2296 N N . GLN A 1 305 ? -25.371 20.976 -29.311 1.00 18.93 502 GLN A N 1
ATOM 2297 C CA . GLN A 1 305 ? -25.978 20.524 -30.554 1.00 18.81 502 GLN A CA 1
ATOM 2298 C C . GLN A 1 305 ? -25.485 19.149 -30.990 1.00 19.51 502 GLN A C 1
ATOM 2299 O O . GLN A 1 305 ? -26.137 18.472 -31.764 1.00 21.23 502 GLN A O 1
ATOM 2301 N N . MET A 1 306 ? -24.332 18.679 -30.467 1.00 18.46 503 MET A N 1
ATOM 2302 C CA . MET A 1 306 ? -23.864 17.348 -30.790 1.00 19.35 503 MET A CA 1
ATOM 2303 C C . MET A 1 306 ? -24.835 16.275 -30.283 1.00 17.63 503 MET A C 1
ATOM 2304 O O . MET A 1 306 ? -24.799 15.141 -30.744 1.00 19.81 503 MET A O 1
ATOM 2309 N N . SER A 1 307 ? -25.668 16.619 -29.298 1.00 16.93 504 SER A N 1
ATOM 2310 C CA . SER A 1 307 ? -26.611 15.686 -28.710 1.00 16.93 504 SER A CA 1
ATOM 2311 C C . SER A 1 307 ? -27.956 15.688 -29.434 1.00 16.89 504 SER A C 1
ATOM 2312 O O . SER A 1 307 ? -28.841 14.963 -29.054 1.00 18.25 504 SER A O 1
ATOM 2315 N N . GLN A 1 308 ? -28.120 16.470 -30.497 1.00 20.40 505 GLN A N 1
ATOM 2316 C CA . GLN A 1 308 ? -29.465 16.779 -30.985 1.00 23.75 505 GLN A CA 1
ATOM 2317 C C . GLN A 1 308 ? -30.222 15.584 -31.550 1.00 27.07 505 GLN A C 1
ATOM 2318 O O . GLN A 1 308 ? -31.448 15.610 -31.575 1.00 29.57 505 GLN A O 1
ATOM 2324 N N . HIS A 1 309 ? -29.584 14.529 -31.994 1.00 24.58 506 HIS A N 1
ATOM 2325 C CA . HIS A 1 309 ? -30.455 13.490 -32.552 1.00 27.13 506 HIS A CA 1
ATOM 2326 C C . HIS A 1 309 ? -30.697 12.315 -31.608 1.00 22.94 506 HIS A C 1
ATOM 2327 O O . HIS A 1 309 ? -31.114 11.246 -32.052 1.00 20.98 506 HIS A O 1
ATOM 2334 N N . MET A 1 310 ? -30.343 12.456 -30.310 1.00 18.65 507 MET A N 1
ATOM 2335 C CA . MET A 1 310 ? -30.208 11.261 -29.516 1.00 17.24 507 MET A CA 1
ATOM 2336 C C . MET A 1 310 ? -31.526 10.521 -29.335 1.00 16.84 507 MET A C 1
ATOM 2337 O O . MET A 1 310 ? -31.485 9.323 -29.155 1.00 17.53 507 MET A O 1
ATOM 2342 N N . GLU A 1 311 ? -32.645 11.249 -29.350 1.00 17.84 508 GLU A N 1
ATOM 2343 C CA . GLU A 1 311 ? -33.954 10.633 -29.172 1.00 19.77 508 GLU A CA 1
ATOM 2344 C C . GLU A 1 311 ? -34.273 9.596 -30.251 1.00 20.41 508 GLU A C 1
ATOM 2345 O O . GLU A 1 311 ? -35.124 8.740 -30.001 1.00 20.99 508 GLU A O 1
ATOM 2351 N N . ASP A 1 312 ? -33.577 9.650 -31.403 1.00 21.07 509 ASP A N 1
ATOM 2352 C CA . ASP A 1 312 ? -33.706 8.619 -32.412 1.00 21.65 509 ASP A CA 1
ATOM 2353 C C . ASP A 1 312 ? -33.378 7.247 -31.855 1.00 21.13 509 ASP A C 1
ATOM 2354 O O . ASP A 1 312 ? -33.944 6.236 -32.291 1.00 24.45 509 ASP A O 1
ATOM 2359 N N . TRP A 1 313 ? -32.419 7.183 -30.923 1.00 20.67 510 TRP A N 1
ATOM 2360 C CA . TRP A 1 313 ? -31.869 5.940 -30.425 1.00 21.57 510 TRP A CA 1
ATOM 2361 C C . TRP A 1 313 ? -32.282 5.660 -28.985 1.00 18.26 510 TRP A C 1
ATOM 2362 O O . TRP A 1 313 ? -32.007 4.575 -28.469 1.00 19.84 510 TRP A O 1
ATOM 2373 N N . ILE A 1 314 ? -32.706 6.740 -28.313 1.00 17.46 511 ILE A N 1
ATOM 2374 C CA . ILE A 1 314 ? -33.025 6.702 -26.898 1.00 17.69 511 ILE A CA 1
ATOM 2375 C C . ILE A 1 314 ? -34.360 7.398 -26.753 1.00 17.79 511 ILE A C 1
ATOM 2376 O O . ILE A 1 314 ? -34.436 8.587 -26.451 1.00 17.21 511 ILE A O 1
ATOM 2381 N N . PRO A 1 315 ? -35.452 6.700 -27.148 1.00 18.23 512 PRO A N 1
ATOM 2382 C CA . PRO A 1 315 ? -36.714 7.390 -27.355 1.00 19.19 512 PRO A CA 1
ATOM 2383 C C . PRO A 1 315 ? -37.243 8.199 -26.166 1.00 16.41 512 PRO A C 1
ATOM 2384 O O . PRO A 1 315 ? -37.826 9.265 -26.318 1.00 18.06 512 PRO A O 1
ATOM 2388 N N . HIS A 1 316 ? -37.002 7.670 -24.968 1.00 16.31 513 HIS A N 1
ATOM 2389 C CA . HIS A 1 316 ? -37.497 8.310 -23.773 1.00 16.40 513 HIS A CA 1
ATOM 2390 C C . HIS A 1 316 ? -36.381 9.043 -23.021 1.00 14.95 513 HIS A C 1
ATOM 2391 O O . HIS A 1 316 ? -36.530 9.311 -21.853 1.00 15.32 513 HIS A O 1
ATOM 2398 N N . LEU A 1 317 ? -35.366 9.490 -23.741 1.00 15.19 514 LEU A N 1
ATOM 2399 C CA . LEU A 1 317 ? -34.337 10.328 -23.143 1.00 14.93 514 LEU A CA 1
ATOM 2400 C C . LEU A 1 317 ? -34.976 11.503 -22.422 1.00 14.92 514 LEU A C 1
ATOM 2401 O O . LEU A 1 317 ? -35.845 12.170 -22.980 1.00 15.32 514 LEU A O 1
ATOM 2406 N N . LYS A 1 318 ? -34.412 11.863 -21.287 1.00 14.04 515 LYS A N 1
ATOM 2407 C CA . LYS A 1 318 ? -34.691 13.096 -20.596 1.00 14.53 515 LYS A CA 1
ATOM 2408 C C . LYS A 1 318 ? -33.458 13.968 -20.651 1.00 13.09 515 LYS A C 1
ATOM 2409 O O . LYS A 1 318 ? -32.358 13.451 -20.896 1.00 14.31 515 LYS A O 1
ATOM 2415 N N . ARG A 1 319 ? -33.631 15.265 -20.471 1.00 13.45 516 ARG A N 1
ATOM 2416 C CA . ARG A 1 319 ? -32.566 16.231 -20.649 1.00 14.16 516 ARG A CA 1
ATOM 2417 C C . ARG A 1 319 ? -32.518 17.271 -19.544 1.00 15.27 516 ARG A C 1
ATOM 2418 O O . ARG A 1 319 ? -33.509 17.569 -18.881 1.00 15.91 516 ARG A O 1
ATOM 2426 N N . GLY A 1 320 ? -31.291 17.732 -19.270 1.00 14.68 517 GLY A N 1
ATOM 2427 C CA . GLY A 1 320 ? -30.994 18.949 -18.569 1.00 14.96 517 GLY A CA 1
ATOM 2428 C C . GLY A 1 320 ? -30.037 19.783 -19.394 1.00 14.68 517 GLY A C 1
ATOM 2429 O O . GLY A 1 320 ? -29.357 19.262 -20.250 1.00 15.44 517 GLY A O 1
ATOM 2430 N N . HIS A 1 321 ? -30.017 21.085 -19.127 1.00 16.00 518 HIS A N 1
ATOM 2431 C CA . HIS A 1 321 ? -29.163 21.982 -19.840 1.00 16.81 518 HIS A CA 1
ATOM 2432 C C . HIS A 1 321 ? -28.701 23.026 -18.859 1.00 17.30 518 HIS A C 1
ATOM 2433 O O . HIS A 1 321 ? -29.535 23.546 -18.116 1.00 20.47 518 HIS A O 1
ATOM 2440 N N . ILE A 1 322 ? -27.381 23.257 -18.775 1.00 14.47 519 ILE A N 1
ATOM 2441 C CA . ILE A 1 322 ? -26.840 24.208 -17.857 1.00 14.71 519 ILE A CA 1
ATOM 2442 C C . ILE A 1 322 ? -26.253 25.361 -18.651 1.00 16.26 519 ILE A C 1
ATOM 2443 O O . ILE A 1 322 ? -25.305 25.206 -19.404 1.00 16.11 519 ILE A O 1
ATOM 2448 N N . GLU A 1 323 ? -26.779 26.547 -18.357 1.00 17.60 520 GLU A N 1
ATOM 2449 C CA . GLU A 1 323 ? -26.243 27.781 -18.917 1.00 18.62 520 GLU A CA 1
ATOM 2450 C C . GLU A 1 323 ? -24.993 28.224 -18.168 1.00 16.24 520 GLU A C 1
ATOM 2451 O O . GLU A 1 323 ? -24.712 27.886 -17.018 1.00 16.60 520 GLU A O 1
ATOM 2457 N N . ASP A 1 324 ? -24.184 29.013 -18.877 1.00 15.91 521 ASP A N 1
ATOM 2458 C CA . ASP A 1 324 ? -23.009 29.639 -18.291 1.00 16.22 521 ASP A CA 1
ATOM 2459 C C . ASP A 1 324 ? -22.058 28.582 -17.735 1.00 14.83 521 ASP A C 1
ATOM 2460 O O . ASP A 1 324 ? -21.419 28.786 -16.719 1.00 17.14 521 ASP A O 1
ATOM 2465 N N . CYS A 1 325 ? -22.002 27.445 -18.421 1.00 15.43 522 CYS A N 1
ATOM 2466 C CA . CYS A 1 325 ? -21.273 26.277 -17.934 1.00 16.42 522 CYS A CA 1
ATOM 2467 C C . CYS A 1 325 ? -20.371 25.759 -19.037 1.00 15.40 522 CYS A C 1
ATOM 2468 O O . CYS A 1 325 ? -20.826 25.488 -20.141 1.00 15.50 522 CYS A O 1
ATOM 2471 N N . GLY A 1 326 ? -19.116 25.589 -18.695 1.00 14.38 523 GLY A N 1
ATOM 2472 C CA . GLY A 1 326 ? -18.143 25.114 -19.671 1.00 14.55 523 GLY A CA 1
ATOM 2473 C C . GLY A 1 326 ? -17.935 23.611 -19.559 1.00 14.97 523 GLY A C 1
ATOM 2474 O O . GLY A 1 326 ? -18.850 22.888 -19.179 1.00 15.22 523 GLY A O 1
ATOM 2475 N N . HIS A 1 327 ? -16.756 23.162 -19.958 1.00 13.22 524 HIS A N 1
ATOM 2476 C CA . HIS A 1 327 ? -16.489 21.733 -20.012 1.00 14.03 524 HIS A CA 1
ATOM 2477 C C . HIS A 1 327 ? -16.487 21.096 -18.631 1.00 12.70 524 HIS A C 1
ATOM 2478 O O . HIS A 1 327 ? -16.840 19.911 -18.563 1.00 13.65 524 HIS A O 1
ATOM 2485 N N . TRP A 1 328 ? -16.023 21.811 -17.618 1.00 12.29 525 TRP A N 1
ATOM 2486 C CA . TRP A 1 328 ? -15.757 21.211 -16.322 1.00 12.86 525 TRP A CA 1
ATOM 2487 C C . TRP A 1 328 ? -16.996 21.268 -15.443 1.00 13.22 525 TRP A C 1
ATOM 2488 O O . TRP A 1 328 ? -17.024 21.921 -14.390 1.00 14.64 525 TRP A O 1
ATOM 2499 N N . THR A 1 329 ? -18.058 20.618 -15.936 1.00 12.62 526 THR A N 1
ATOM 2500 C CA . THR A 1 329 ? -19.441 20.815 -15.520 1.00 13.09 526 THR A CA 1
ATOM 2501 C C . THR A 1 329 ? -19.579 20.767 -14.009 1.00 14.47 526 THR A C 1
ATOM 2502 O O . THR A 1 329 ? -20.207 21.633 -13.407 1.00 14.28 526 THR A O 1
ATOM 2506 N N . GLN A 1 330 ? -19.024 19.717 -13.402 1.00 13.87 527 GLN A N 1
ATOM 2507 C CA . GLN A 1 330 ? -19.287 19.454 -12.008 1.00 14.09 527 GLN A CA 1
ATOM 2508 C C . GLN A 1 330 ? -18.748 20.545 -11.093 1.00 16.04 527 GLN A C 1
ATOM 2509 O O . GLN A 1 330 ? -19.324 20.778 -10.027 1.00 18.81 527 GLN A O 1
ATOM 2515 N N . MET A 1 331 ? -17.649 21.166 -11.475 1.00 16.10 528 MET A N 1
ATOM 2516 C CA . MET A 1 331 ? -17.108 22.203 -10.612 1.00 18.07 528 MET A CA 1
ATOM 2517 C C . MET A 1 331 ? -17.424 23.601 -11.096 1.00 16.67 528 MET A C 1
ATOM 2518 O O . MET A 1 331 ? -17.356 24.526 -10.297 1.00 18.25 528 MET A O 1
ATOM 2523 N N . ASP A 1 332 ? -17.909 23.727 -12.332 1.00 15.46 529 ASP A N 1
ATOM 2524 C CA . ASP A 1 332 ? -18.383 25.014 -12.814 1.00 15.57 529 ASP A CA 1
ATOM 2525 C C . ASP A 1 332 ? -19.744 25.336 -12.216 1.00 16.03 529 ASP A C 1
ATOM 2526 O O . ASP A 1 332 ? -19.972 26.446 -11.732 1.00 16.35 529 ASP A O 1
ATOM 2531 N N . LYS A 1 333 ? -20.664 24.371 -12.270 1.00 14.63 530 LYS A N 1
ATOM 2532 C CA . LYS A 1 333 ? -22.035 24.572 -11.844 1.00 13.92 530 LYS A CA 1
ATOM 2533 C C . LYS A 1 333 ? -22.475 23.431 -10.944 1.00 13.95 530 LYS A C 1
ATOM 2534 O O . LYS A 1 333 ? -23.425 22.720 -11.266 1.00 15.23 530 LYS A O 1
ATOM 2540 N N . PRO A 1 334 ? -21.828 23.270 -9.793 1.00 15.41 531 PRO A N 1
ATOM 2541 C CA . PRO A 1 334 ? -22.128 22.088 -8.976 1.00 13.62 531 PRO A CA 1
ATOM 2542 C C . PRO A 1 334 ? -23.547 22.036 -8.460 1.00 16.22 531 PRO A C 1
ATOM 2543 O O . PRO A 1 334 ? -24.178 20.970 -8.385 1.00 15.69 531 PRO A O 1
ATOM 2547 N N . THR A 1 335 ? -24.096 23.195 -8.090 1.00 15.52 532 THR A N 1
ATOM 2548 C CA . THR A 1 335 ? -25.436 23.219 -7.544 1.00 16.05 532 THR A CA 1
ATOM 2549 C C . THR A 1 335 ? -26.441 22.790 -8.594 1.00 15.92 532 THR A C 1
ATOM 2550 O O . THR A 1 335 ? -27.372 22.036 -8.341 1.00 16.79 532 THR A O 1
ATOM 2554 N N . GLU A 1 336 ? -26.259 23.255 -9.826 1.00 15.62 533 GLU A N 1
ATOM 2555 C CA . GLU A 1 336 ? -27.186 22.918 -10.889 1.00 15.62 533 GLU A CA 1
ATOM 2556 C C . GLU A 1 336 ? -27.070 21.444 -11.251 1.00 15.92 533 GLU A C 1
ATOM 2557 O O . GLU A 1 336 ? -28.076 20.798 -11.506 1.00 15.78 533 GLU A O 1
ATOM 2563 N N . VAL A 1 337 ? -25.839 20.947 -11.316 1.00 13.90 534 VAL A N 1
ATOM 2564 C CA . VAL A 1 337 ? -25.653 19.522 -11.585 1.00 13.99 534 VAL A CA 1
ATOM 2565 C C . VAL A 1 337 ? -26.377 18.730 -10.505 1.00 13.42 534 VAL A C 1
ATOM 2566 O O . VAL A 1 337 ? -27.089 17.775 -10.806 1.00 14.13 534 VAL A O 1
ATOM 2570 N N . ASN A 1 338 ? -26.179 19.101 -9.242 1.00 13.57 535 ASN A N 1
ATOM 2571 C CA . ASN A 1 338 ? -26.808 18.327 -8.186 1.00 13.16 535 ASN A CA 1
ATOM 2572 C C . ASN A 1 338 ? -28.323 18.336 -8.302 1.00 14.54 535 ASN A C 1
ATOM 2573 O O . ASN A 1 338 ? -28.971 17.295 -8.193 1.00 15.04 535 ASN A O 1
ATOM 2578 N N . GLN A 1 339 ? -28.916 19.496 -8.598 1.00 14.56 536 GLN A N 1
ATOM 2579 C CA . GLN A 1 339 ? -30.364 19.568 -8.706 1.00 15.72 536 GLN A CA 1
ATOM 2580 C C . GLN A 1 339 ? -30.877 18.725 -9.852 1.00 15.38 536 GLN A C 1
ATOM 2581 O O . GLN A 1 339 ? -31.872 18.028 -9.723 1.00 15.86 536 GLN A O 1
ATOM 2587 N N . ILE A 1 340 ? -30.199 18.757 -10.993 1.00 14.19 537 ILE A N 1
ATOM 2588 C CA . ILE A 1 340 ? -30.625 17.993 -12.162 1.00 13.72 537 ILE A CA 1
ATOM 2589 C C . ILE A 1 340 ? -30.538 16.508 -11.860 1.00 13.30 537 ILE A C 1
ATOM 2590 O O . ILE A 1 340 ? -31.440 15.762 -12.165 1.00 15.13 537 ILE A O 1
ATOM 2595 N N . LEU A 1 341 ? -29.417 16.074 -11.296 1.00 13.59 538 LEU A N 1
ATOM 2596 C CA . LEU A 1 341 ? -29.205 14.643 -11.083 1.00 12.46 538 LEU A CA 1
ATOM 2597 C C . LEU A 1 341 ? -30.208 14.118 -10.063 1.00 13.84 538 LEU A C 1
ATOM 2598 O O . LEU A 1 341 ? -30.778 13.044 -10.257 1.00 15.13 538 LEU A O 1
ATOM 2603 N N . ILE A 1 342 ? -30.382 14.853 -8.963 1.00 14.39 539 ILE A N 1
ATOM 2604 C CA . ILE A 1 342 ? -31.317 14.398 -7.931 1.00 14.59 539 ILE A CA 1
ATOM 2605 C C . ILE A 1 342 ? -32.744 14.367 -8.439 1.00 16.03 539 ILE A C 1
ATOM 2606 O O . ILE A 1 342 ? -33.458 13.356 -8.181 1.00 16.59 539 ILE A O 1
ATOM 2611 N N . LYS A 1 343 ? -33.177 15.363 -9.192 1.00 15.13 540 LYS A N 1
ATOM 2612 C CA . LYS A 1 343 ? -34.528 15.349 -9.735 1.00 16.48 540 LYS A CA 1
ATOM 2613 C C . LYS A 1 343 ? -34.732 14.124 -10.612 1.00 16.83 540 LYS A C 1
ATOM 2614 O O . LYS A 1 343 ? -35.734 13.432 -10.518 1.00 19.92 540 LYS A O 1
ATOM 2620 N N . TRP A 1 344 ? -33.736 13.824 -11.443 1.00 15.12 541 TRP A N 1
ATOM 2621 C CA . TRP A 1 344 ? -33.833 12.706 -12.353 1.00 14.91 541 TRP A CA 1
ATOM 2622 C C . TRP A 1 344 ? -33.784 11.381 -11.601 1.00 16.61 541 TRP A C 1
ATOM 2623 O O . TRP A 1 344 ? -34.617 10.487 -11.812 1.00 16.84 541 TRP A O 1
ATOM 2634 N N . LEU A 1 345 ? -32.848 11.246 -10.679 1.00 15.64 542 LEU A N 1
ATOM 2635 C CA . LEU A 1 345 ? -32.732 10.023 -9.882 1.00 15.58 542 LEU A CA 1
ATOM 2636 C C . LEU A 1 345 ? -34.018 9.681 -9.151 1.00 17.04 542 LEU A C 1
ATOM 2637 O O . LEU A 1 345 ? -34.363 8.519 -9.026 1.00 17.85 542 LEU A O 1
ATOM 2642 N N . ASP A 1 346 ? -34.656 10.687 -8.611 1.00 18.32 543 ASP A N 1
ATOM 2643 C CA . ASP A 1 346 ? -35.792 10.489 -7.728 1.00 19.62 543 ASP A CA 1
ATOM 2644 C C . ASP A 1 346 ? -37.035 10.281 -8.562 1.00 20.37 543 ASP A C 1
ATOM 2645 O O . ASP A 1 346 ? -38.064 9.938 -7.953 1.00 23.94 543 ASP A O 1
ATOM 2650 N N . SER A 1 347 ? -36.990 10.387 -9.901 1.00 21.11 544 SER A N 1
ATOM 2651 C CA . SER A 1 347 ? -38.167 10.315 -10.766 1.00 21.60 544 SER A CA 1
ATOM 2652 C C . SER A 1 347 ? -37.985 9.316 -11.900 1.00 25.59 544 SER A C 1
ATOM 2653 O O . SER A 1 347 ? -38.315 8.141 -11.721 1.00 26.67 544 SER A O 1
ATOM 2656 N N . ASP A 1 348 ? -37.507 9.814 -13.054 1.00 24.71 545 ASP A N 1
ATOM 2657 C CA . ASP A 1 348 ? -37.410 9.037 -14.288 1.00 25.03 545 ASP A CA 1
ATOM 2658 C C . ASP A 1 348 ? -36.549 7.790 -14.065 1.00 29.01 545 ASP A C 1
ATOM 2659 O O . ASP A 1 348 ? -36.828 6.738 -14.629 1.00 27.81 545 ASP A O 1
ATOM 2664 N N . ALA A 1 349 ? -35.475 7.896 -13.264 1.00 25.79 546 ALA A N 1
ATOM 2665 C CA . ALA A 1 349 ? -34.525 6.799 -13.130 1.00 27.93 546 ALA A CA 1
ATOM 2666 C C . ALA A 1 349 ? -35.083 5.640 -12.296 1.00 36.73 546 ALA A C 1
ATOM 2667 O O . ALA A 1 349 ? -34.544 4.525 -12.391 1.00 34.82 546 ALA A O 1
ATOM 2669 N N . ARG A 1 350 ? -36.119 5.901 -11.469 1.00 36.14 547 ARG A N 1
ATOM 2670 C CA . ARG A 1 350 ? -36.801 4.875 -10.679 1.00 45.11 547 ARG A CA 1
ATOM 2671 C C . ARG A 1 350 ? -38.163 4.567 -11.323 1.00 51.71 547 ARG A C 1
ATOM 2672 O O . ARG A 1 350 ? -38.129 4.100 -12.488 1.00 61.27 547 ARG A O 1
#

Organism: Homo sapiens (NCBI:txid9606)

Secondary structure (DSSP, 8-state):
------GGGSEEEEEEEETTEEEEEEEE-SSSEEEEE--TT--GGGGTTTHHHHHHTT-EEEEE--TTSTTS---S-GGGGSHHHHHHHHHHHHHHHT-S-EEEEEETHHHHHHHHHHHH-GGGEEEEEEES-------TTS-HHHHHHT-GGGHHHHHTSSTTHHHHHHHH-HHHHHHHHS--GGG----TTSHHHHTSSSTTS-SSPPPPTT--HHHHHHHHHHHHHHTTHHHHHTTS-HHHHHHHHHTTTT----S-EEEEEETT-SSS-GGGGTTGGGTSTT-EEEEETT--S-HHHHSHHHHHHHHHHHHTTTT-

Nearest PDB structures (foldseek):
  5aki-assembly1_A-2  TM=9.999E-01  e=7.704E-69  Homo sapiens
  6hgv-assembly1_A  TM=1.000E+00  e=2.788E-68  Homo sapiens
  5alq-assembly1_A-2  TM=9.995E-01  e=2.378E-67  Homo sapiens
  5ak6-assembly1_A  TM=1.000E+00  e=3.882E-67  Homo sapiens
  5ai8-assembly1_A-2  TM=9.989E-01  e=4.388E-67  Homo sapiens

InterPro domains:
  IPR000073 Alpha/beta hydrolase fold-1 [PF00561] (259-531)
  IPR000073 Alpha/beta hydrolase fold-1 [PR00111] (285-300)
  IPR000073 Alpha/beta hydrolase fold-1 [PR00111] (331-344)
  IPR000073 Alpha/beta hydrolase fold-1 [PR00111] (345-358)
  IPR000639 Epoxide hydrolase-like [PR00412] (265-283)
  IPR000639 Epoxide hydrolase-like [PR00412] (285-300)
  IPR000639 Epoxide hydrolase-like [PR00412] (331-344)
  IPR000639 Epoxide hydrolase-like [PR00412] (345-358)
  IPR000639 Epoxide hydrolase-like [PR00412] (486-502)
  IPR000639 Epoxide hydrolase-like [PR00412] (519-541)
  IPR006439 HAD hydrolase, subfamily IA [TIGR01509] (111-203)
  IPR011945 Predicted HAD-superfamily phosphatase, subfamily IA/Epoxide hydrolase, N-terminal [TIGR02247] (3-219)
  IPR023198 Phosphoglycolate phosphatase-like, domain 2 [G3DSA:1.10.150.240] (18-97)
  IPR023214 HAD superfamily [G3DSA:3.40.50.1000] (5-214)
  IPR029058 Alpha/Beta hydrolase fold [G3DSA:3.40.50.1820] (237-548)
  IPR029058 Alpha/Beta hydrolase fold [SSF53474] (235-543)
  IPR036412 HAD-like superfamily [SSF56784] (1-213)